Protein AF-C0BA40-F1 (afdb_monomer)

Mean predicted aligned error: 11.63 Å

Foldseek 3Di:
DQPQFDQDPVRDTDHPDVLSVLLSVCCCPVVVDNDDDPVCLVVCQVCVLVSLLSQQVPDDADDPQPLVSLLVVLVVVCVVCVVSVHQDDLVSSCSNRVHPSVVLVCLCVVHPHDPSSNVSSVVSLVSSLVSLVVCCVPDPDDDVVSVVCNCPVVVDDDDPDDPPPPPPDPPQDPVSVCVVVVPPDDDDDD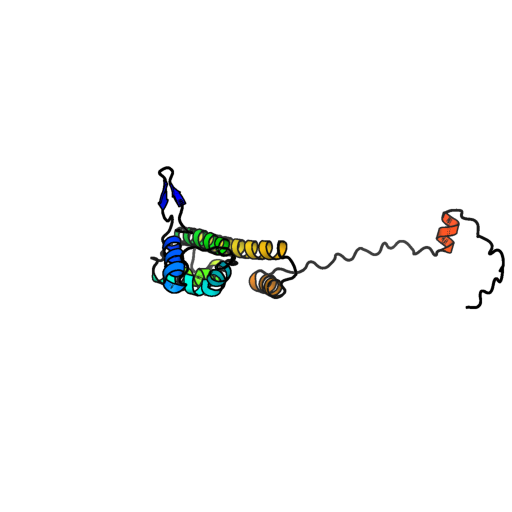DDDDDDDD

Sequence (198 aa):
MKDNTVTTADGIEVYKHNIKYYADEYITNELDIDHVDQDNKQIVKDNFVDMLFYISDHITKPDNADIKALDYIFNVYVRLCSKYGVNPTLEAFSFLVDIDRTTFTNWLNGQYRTAEHLNTVKKWLNICKGFLVNNLGNSKGTDANKIFIAKAAYGMAETKAVEQEQITGARKTVEQIAQDIGADVIEDQDADDTVFDF

Organism: NCBI:txid470146

Structure (mmCIF, N/CA/C/O backbone):
data_AF-C0BA40-F1
#
_entry.id   AF-C0BA40-F1
#
loop_
_atom_site.group_PDB
_atom_site.id
_atom_site.type_symbol
_atom_site.label_atom_id
_atom_site.label_alt_id
_atom_site.label_comp_id
_atom_site.label_asym_id
_atom_site.label_entity_id
_atom_site.label_seq_id
_atom_site.pdbx_PDB_ins_code
_atom_site.Cartn_x
_atom_site.Cartn_y
_atom_site.Cartn_z
_atom_site.occupancy
_atom_site.B_iso_or_equiv
_atom_site.auth_seq_id
_atom_site.auth_comp_id
_atom_site.auth_asym_id
_atom_site.auth_atom_id
_atom_site.pdbx_PDB_model_num
ATOM 1 N N . MET A 1 1 ? -14.686 -5.559 18.038 1.00 56.75 1 MET A N 1
ATOM 2 C CA . MET A 1 1 ? -15.337 -6.029 16.783 1.00 56.75 1 MET A CA 1
ATOM 3 C C . MET A 1 1 ? -14.233 -6.121 15.747 1.00 56.75 1 MET A C 1
ATOM 5 O O . MET A 1 1 ? -13.350 -5.281 15.804 1.00 56.75 1 MET A O 1
ATOM 9 N N . LYS A 1 2 ? -14.198 -7.128 14.866 1.00 77.94 2 LYS A N 1
ATOM 10 C CA . LYS A 1 2 ? -13.073 -7.261 13.924 1.00 77.94 2 LYS A CA 1
ATOM 11 C C . LYS A 1 2 ? -13.273 -6.362 12.712 1.00 77.94 2 LYS A C 1
ATOM 13 O O . LYS A 1 2 ? -14.047 -6.691 11.808 1.00 77.94 2 LYS A O 1
ATOM 18 N N . ASP A 1 3 ? -12.569 -5.241 12.673 1.00 81.75 3 ASP A N 1
ATOM 19 C CA . ASP A 1 3 ? -12.846 -4.181 11.709 1.00 81.75 3 ASP A CA 1
ATOM 20 C C . ASP A 1 3 ? -12.568 -4.596 10.267 1.00 81.75 3 ASP A C 1
ATOM 22 O O . ASP A 1 3 ? -13.148 -4.038 9.329 1.00 81.75 3 ASP A O 1
ATOM 26 N N . ASN A 1 4 ? -11.615 -5.498 10.041 1.00 87.12 4 ASN A N 1
ATOM 27 C CA . ASN A 1 4 ? -11.167 -5.890 8.709 1.00 87.12 4 ASN A CA 1
ATOM 28 C C . ASN A 1 4 ? -11.781 -7.210 8.202 1.00 87.12 4 ASN A C 1
ATOM 30 O O . ASN A 1 4 ? -11.318 -7.753 7.189 1.00 87.12 4 ASN A O 1
ATOM 34 N N . THR A 1 5 ? -12.832 -7.707 8.855 1.00 88.62 5 THR A N 1
ATOM 35 C CA . THR A 1 5 ? -13.576 -8.894 8.412 1.00 88.62 5 THR A CA 1
ATOM 36 C C . THR A 1 5 ? -14.716 -8.557 7.453 1.00 88.62 5 THR A C 1
ATOM 38 O O . THR A 1 5 ? -15.080 -7.401 7.236 1.00 88.62 5 THR A O 1
ATOM 41 N N . VAL A 1 6 ? -15.273 -9.592 6.827 1.00 87.06 6 VAL A N 1
ATOM 42 C CA . VAL A 1 6 ? -16.609 -9.537 6.233 1.00 87.06 6 VAL A CA 1
ATOM 43 C C . VAL A 1 6 ? -17.510 -10.550 6.921 1.00 87.06 6 VAL A C 1
ATOM 45 O O . VAL A 1 6 ? -17.054 -11.633 7.291 1.00 87.06 6 VAL A O 1
ATOM 48 N N . THR A 1 7 ? -18.793 -10.234 7.023 1.00 88.62 7 THR A N 1
ATOM 49 C CA . THR A 1 7 ? -19.808 -11.181 7.481 1.00 88.62 7 THR A CA 1
ATOM 50 C C . THR A 1 7 ? -20.307 -12.004 6.295 1.00 88.62 7 THR A C 1
ATOM 52 O O . THR A 1 7 ? -20.673 -11.463 5.249 1.00 88.62 7 THR A O 1
ATOM 55 N N . THR A 1 8 ? -20.277 -13.325 6.431 1.00 87.56 8 THR A N 1
ATOM 56 C CA . THR A 1 8 ? -20.864 -14.263 5.462 1.00 87.56 8 THR A CA 1
ATOM 57 C C . THR A 1 8 ? -22.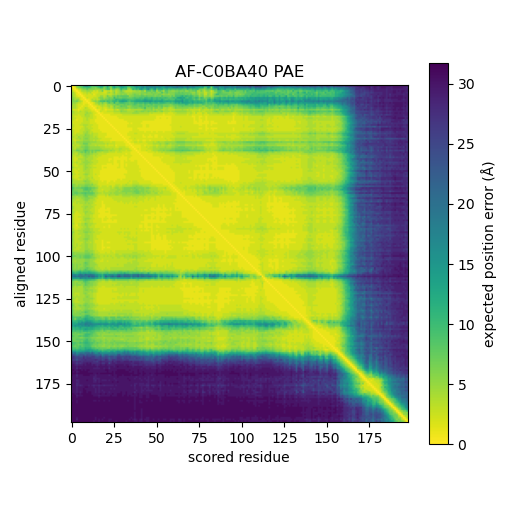394 -14.271 5.557 1.00 87.56 8 THR A C 1
ATOM 59 O O . THR A 1 8 ? -22.964 -13.712 6.493 1.00 87.56 8 THR A O 1
ATOM 62 N N . ALA A 1 9 ? -23.076 -14.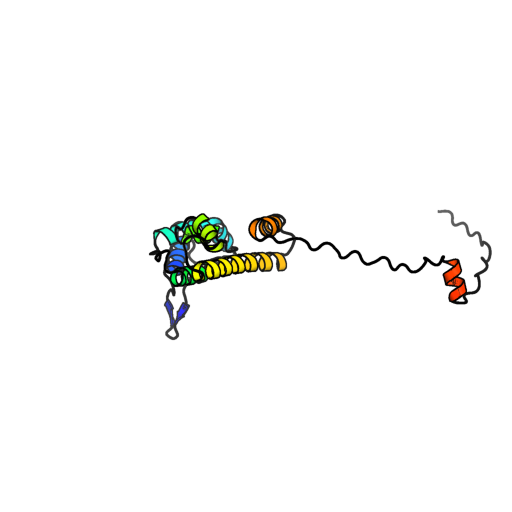913 4.600 1.00 84.88 9 ALA A N 1
ATOM 63 C CA . ALA A 1 9 ? -24.538 -15.049 4.625 1.00 84.88 9 ALA A CA 1
ATOM 64 C C . ALA A 1 9 ? -25.054 -15.736 5.906 1.00 84.88 9 ALA A C 1
ATOM 66 O O . ALA A 1 9 ? -26.152 -15.431 6.363 1.00 84.88 9 ALA A O 1
ATOM 67 N N . ASP A 1 10 ? -24.225 -16.589 6.512 1.00 87.19 10 ASP A N 1
ATOM 68 C C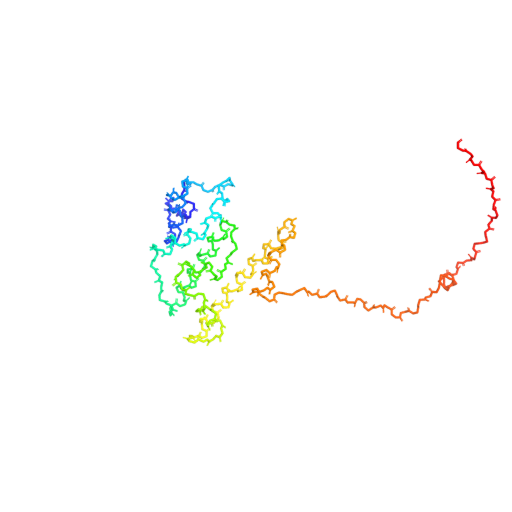A . ASP A 1 10 ? -24.527 -17.334 7.737 1.00 87.19 10 ASP A CA 1
ATOM 69 C C . ASP A 1 10 ? -24.148 -16.570 9.024 1.00 87.19 10 ASP A C 1
ATOM 71 O O . ASP A 1 10 ? -24.170 -17.133 10.115 1.00 87.19 10 ASP A O 1
ATOM 75 N N . GLY A 1 11 ? -23.765 -15.290 8.922 1.00 85.31 11 GLY A N 1
ATOM 76 C CA . GLY A 1 11 ? -23.438 -14.446 10.079 1.00 85.31 11 GLY A CA 1
ATOM 77 C C . GLY A 1 11 ? -22.015 -14.611 10.628 1.00 85.31 11 GLY A C 1
ATOM 78 O O . GLY A 1 11 ? -21.691 -14.030 11.659 1.00 85.31 11 GLY A O 1
ATOM 79 N N . ILE A 1 12 ? -21.147 -15.375 9.956 1.00 86.88 12 ILE A N 1
ATOM 80 C CA . ILE A 1 12 ? -19.771 -15.634 10.412 1.00 86.88 12 ILE A CA 1
ATOM 81 C C . ILE A 1 12 ? -18.829 -14.539 9.901 1.00 86.88 12 ILE A C 1
ATOM 83 O O . ILE A 1 12 ? -18.777 -14.293 8.693 1.00 86.88 12 ILE A O 1
ATOM 87 N N . GLU A 1 13 ? -18.058 -13.925 10.801 1.00 88.00 13 GLU A N 1
ATOM 88 C CA . GLU A 1 13 ? -16.986 -12.981 10.464 1.00 88.00 13 GLU A CA 1
ATOM 89 C C . GLU A 1 13 ? -15.726 -13.712 9.981 1.00 88.00 13 GLU A C 1
ATOM 91 O O . GLU A 1 13 ? -15.137 -14.518 10.705 1.00 88.00 13 GLU A O 1
ATOM 96 N N . VAL A 1 14 ? -15.279 -13.404 8.761 1.00 89.69 14 VAL A N 1
ATOM 97 C CA . VAL A 1 14 ? -14.082 -14.000 8.150 1.00 89.69 14 VAL A CA 1
ATOM 98 C C . VAL A 1 14 ? -13.141 -12.942 7.584 1.00 89.69 14 VAL A C 1
ATOM 100 O O . VAL A 1 14 ? -13.564 -11.951 6.980 1.00 89.69 14 VAL A O 1
ATOM 103 N N . TYR A 1 15 ? -11.837 -13.174 7.726 1.00 90.94 15 TYR A N 1
ATOM 104 C CA . TYR A 1 15 ? -10.819 -12.387 7.038 1.00 90.94 15 TYR A CA 1
ATOM 105 C C . TYR A 1 15 ? -10.627 -12.909 5.617 1.00 90.94 15 TYR A C 1
ATOM 107 O O . TYR A 1 15 ? -10.345 -14.085 5.408 1.00 90.94 15 TYR A O 1
ATOM 115 N N . LYS A 1 16 ? -10.729 -12.023 4.620 1.00 88.81 16 LYS A N 1
ATOM 116 C CA . LYS A 1 16 ? -10.455 -12.386 3.215 1.00 88.81 16 LYS A CA 1
ATOM 117 C C . LYS A 1 16 ? -8.963 -12.506 2.894 1.00 88.81 16 LYS A C 1
ATOM 119 O O . LYS A 1 16 ? -8.621 -12.982 1.819 1.00 88.81 16 LYS A O 1
ATOM 124 N N . HIS A 1 17 ? -8.095 -12.003 3.771 1.00 91.75 17 HIS A N 1
ATOM 125 C CA . HIS A 1 17 ? -6.652 -11.982 3.564 1.00 91.75 17 HIS A CA 1
ATOM 126 C C . HIS A 1 17 ? -5.904 -11.868 4.894 1.00 91.75 17 HIS A C 1
ATOM 128 O O . HIS A 1 17 ? -6.342 -11.117 5.763 1.00 91.75 17 HIS A O 1
ATOM 134 N N . ASN A 1 18 ? -4.735 -12.497 5.027 1.00 94.19 18 ASN A N 1
ATOM 135 C CA . ASN A 1 18 ? -3.945 -12.435 6.266 1.00 94.19 18 ASN A CA 1
ATOM 136 C C . ASN A 1 18 ? -3.477 -11.012 6.607 1.00 94.19 18 ASN A C 1
ATOM 138 O O . ASN A 1 18 ? -3.472 -10.636 7.766 1.00 94.19 18 ASN A O 1
ATOM 142 N N . ILE A 1 19 ? -3.208 -10.169 5.602 1.00 96.31 19 ILE A N 1
ATOM 143 C CA . ILE A 1 19 ? -2.955 -8.720 5.797 1.00 96.31 19 ILE A CA 1
ATOM 144 C C . ILE A 1 19 ? -4.051 -8.054 6.641 1.00 96.31 19 ILE A C 1
ATOM 146 O O . ILE A 1 19 ? -3.772 -7.173 7.441 1.00 96.31 19 ILE A O 1
ATOM 150 N N . LYS A 1 20 ? -5.313 -8.451 6.445 1.00 95.94 20 LYS A N 1
ATOM 151 C CA . LYS A 1 20 ? -6.452 -7.902 7.186 1.00 95.94 20 LYS A CA 1
ATOM 152 C C . LYS A 1 20 ? -6.495 -8.408 8.624 1.00 95.94 20 LYS A C 1
ATOM 154 O O . LYS A 1 20 ? -6.816 -7.627 9.508 1.00 95.94 20 LYS A O 1
ATOM 159 N N . TYR A 1 21 ? -6.143 -9.675 8.823 1.00 96.31 21 TYR A N 1
ATOM 160 C CA . TYR A 1 21 ? -5.987 -10.270 10.144 1.00 96.31 21 TYR A CA 1
ATOM 161 C C . TYR A 1 21 ? -4.873 -9.570 10.935 1.00 96.31 21 TYR A C 1
ATOM 163 O O . TYR A 1 21 ? -5.146 -9.038 12.001 1.00 96.31 21 TYR A O 1
ATOM 171 N N . TYR A 1 22 ? -3.661 -9.479 10.378 1.00 97.94 22 TYR A N 1
ATOM 172 C CA . TYR A 1 22 ? -2.512 -8.880 11.068 1.00 97.94 22 TYR A CA 1
ATOM 173 C C . TYR A 1 22 ? -2.648 -7.369 11.270 1.00 97.94 22 TYR A C 1
ATOM 175 O O . TYR A 1 22 ? -2.086 -6.832 12.213 1.00 97.94 22 TYR A O 1
ATOM 183 N N . ALA A 1 23 ? -3.424 -6.679 10.428 1.00 97.56 23 ALA A N 1
ATOM 184 C CA . ALA A 1 23 ? -3.787 -5.290 10.689 1.00 97.56 23 ALA A CA 1
ATOM 185 C C . ALA A 1 23 ? -4.649 -5.154 11.955 1.00 97.56 23 ALA A C 1
ATOM 187 O O . ALA A 1 23 ? -4.354 -4.304 12.786 1.00 97.56 23 ALA A O 1
ATOM 188 N N . ASP A 1 24 ? -5.694 -5.979 12.112 1.00 96.50 24 ASP A N 1
ATOM 189 C CA . ASP A 1 24 ? -6.512 -5.969 13.336 1.00 96.50 24 ASP A CA 1
ATOM 190 C C . ASP A 1 24 ? -5.685 -6.437 14.546 1.00 96.50 24 ASP A C 1
ATOM 192 O O . ASP A 1 24 ? -5.776 -5.831 15.606 1.00 96.50 24 ASP A O 1
ATOM 196 N N . GLU A 1 25 ? -4.827 -7.449 14.381 1.00 97.12 25 GLU A N 1
ATOM 197 C CA . GLU A 1 25 ? -3.941 -7.938 15.447 1.00 97.12 25 GLU A CA 1
ATOM 198 C C . GLU A 1 25 ? -2.972 -6.856 15.941 1.00 97.12 25 GLU A C 1
ATOM 200 O O . GLU A 1 25 ? -2.868 -6.655 17.146 1.00 97.12 25 GLU A O 1
ATOM 205 N N . TYR A 1 26 ? -2.329 -6.111 15.037 1.00 98.06 26 TYR A N 1
ATOM 206 C CA . TYR A 1 26 ? -1.477 -4.974 15.395 1.00 98.06 26 TYR A CA 1
ATOM 207 C C . TYR A 1 26 ? -2.263 -3.880 16.130 1.00 98.06 26 TYR A C 1
ATOM 209 O O . TYR A 1 26 ? -1.839 -3.390 17.172 1.00 98.06 26 TYR A O 1
ATOM 217 N N . ILE A 1 27 ? -3.434 -3.504 15.607 1.00 97.56 27 ILE A N 1
ATOM 218 C CA . ILE A 1 27 ? -4.270 -2.452 16.203 1.00 97.56 27 ILE A CA 1
ATOM 219 C C . ILE A 1 27 ? -4.702 -2.839 17.623 1.00 97.56 27 ILE A C 1
ATOM 221 O O . ILE A 1 27 ? -4.664 -2.005 18.522 1.00 97.56 27 ILE A O 1
ATOM 225 N N . THR A 1 28 ? -5.069 -4.098 17.844 1.00 96.81 28 THR A N 1
ATOM 226 C CA . THR A 1 28 ? -5.474 -4.570 19.169 1.00 96.81 28 THR A CA 1
ATOM 227 C C . THR A 1 28 ? -4.283 -4.750 20.107 1.00 96.81 28 THR A C 1
ATOM 229 O O . THR A 1 28 ? -4.332 -4.272 21.232 1.00 96.81 28 THR A O 1
ATOM 232 N N . ASN A 1 29 ? -3.208 -5.405 19.669 1.00 96.50 29 ASN A N 1
ATOM 233 C CA . ASN A 1 29 ? -2.139 -5.829 20.576 1.00 96.50 29 ASN A CA 1
ATOM 234 C C . ASN A 1 29 ? -1.050 -4.769 20.781 1.00 96.50 29 ASN A C 1
ATOM 236 O O . ASN A 1 29 ? -0.506 -4.678 21.878 1.00 96.50 29 ASN A O 1
ATOM 240 N N . GLU A 1 30 ? -0.725 -3.987 19.749 1.00 97.06 30 GLU A N 1
ATOM 241 C CA . GLU A 1 30 ? 0.351 -2.986 19.806 1.00 97.06 30 GLU A CA 1
ATOM 242 C C . GLU A 1 30 ? -0.187 -1.582 20.103 1.00 97.06 30 GLU A C 1
ATOM 244 O O . GLU A 1 30 ? 0.479 -0.796 20.776 1.00 97.06 30 GLU A O 1
ATOM 249 N N . LEU A 1 31 ? -1.397 -1.253 19.628 1.00 96.81 31 LEU A N 1
ATOM 250 C CA . LEU A 1 31 ? -2.013 0.060 19.865 1.00 96.81 31 LEU A CA 1
ATOM 251 C C . LEU A 1 31 ? -3.058 0.074 20.990 1.00 96.81 31 LEU A C 1
ATOM 253 O O . LEU A 1 31 ? -3.521 1.161 21.334 1.00 96.81 31 LEU A O 1
ATOM 257 N N . ASP A 1 32 ? -3.422 -1.086 21.550 1.00 96.00 32 ASP A N 1
ATOM 258 C CA . ASP A 1 32 ? -4.462 -1.232 22.585 1.00 96.00 32 ASP A CA 1
ATOM 259 C C . ASP A 1 32 ? -5.828 -0.657 22.145 1.00 96.00 32 ASP A C 1
ATOM 261 O O . ASP A 1 32 ? -6.524 0.041 22.885 1.00 96.00 32 ASP A O 1
ATOM 265 N N . ILE A 1 33 ? -6.201 -0.899 20.879 1.00 95.19 33 ILE A N 1
ATOM 266 C CA . ILE A 1 33 ? -7.460 -0.436 20.281 1.00 95.19 33 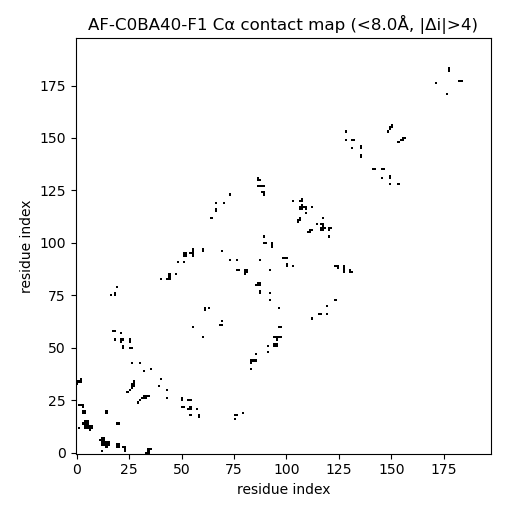ILE A CA 1
ATOM 267 C C . ILE A 1 33 ? -8.342 -1.638 19.908 1.00 95.19 33 ILE A C 1
ATOM 269 O O . ILE A 1 33 ? -8.073 -2.377 18.959 1.00 95.19 33 ILE A O 1
ATOM 273 N N . ASP A 1 34 ? -9.464 -1.790 20.612 1.00 90.25 34 ASP A N 1
ATOM 274 C CA . ASP A 1 34 ? -10.444 -2.865 20.373 1.00 90.25 34 ASP A CA 1
ATOM 275 C C . ASP A 1 34 ? -11.308 -2.664 19.112 1.00 90.25 34 ASP A C 1
ATOM 277 O O . ASP A 1 34 ? -11.850 -3.623 18.543 1.00 90.25 34 ASP A O 1
ATOM 281 N N . HIS A 1 35 ? -11.528 -1.405 18.727 1.00 91.19 35 HIS A N 1
ATOM 282 C CA . HIS A 1 35 ? -12.338 -1.011 17.577 1.00 91.19 35 HIS A CA 1
ATOM 283 C C . HIS A 1 35 ? -11.925 0.372 17.080 1.00 91.19 35 HIS A C 1
ATOM 285 O O . HIS A 1 35 ? -11.821 1.312 17.869 1.00 91.19 35 HIS A O 1
ATOM 291 N N . VAL A 1 36 ? -11.733 0.512 15.770 1.00 93.00 36 VAL A N 1
ATOM 292 C CA . VAL A 1 36 ? -11.355 1.786 15.165 1.00 93.00 36 VAL A CA 1
ATOM 293 C C . VAL A 1 36 ? -12.580 2.658 14.905 1.00 93.00 36 VAL A C 1
ATOM 295 O O . VAL A 1 36 ? -13.381 2.385 14.008 1.00 93.00 36 VAL A O 1
ATOM 298 N N . ASP A 1 37 ? -12.669 3.767 15.631 1.00 92.56 37 ASP A N 1
ATOM 299 C CA . ASP A 1 37 ? -13.702 4.794 15.509 1.00 92.56 37 ASP A CA 1
ATOM 300 C C . ASP A 1 37 ? -13.102 6.141 15.062 1.00 92.56 37 ASP A C 1
ATOM 302 O O . ASP A 1 37 ? -11.981 6.203 14.561 1.00 92.56 37 ASP A O 1
ATOM 306 N N . GLN A 1 38 ? -13.857 7.240 15.146 1.00 90.25 38 GLN A N 1
ATOM 307 C CA . GLN A 1 38 ? -13.342 8.551 14.727 1.00 90.25 38 GLN A CA 1
ATOM 308 C C . GLN A 1 38 ? -12.254 9.097 15.659 1.00 90.25 38 GLN A C 1
ATOM 310 O O . GLN A 1 38 ? -11.396 9.845 15.186 1.00 90.25 38 GLN A O 1
ATOM 315 N N . ASP A 1 39 ? -12.268 8.718 16.935 1.00 91.62 39 ASP A N 1
ATOM 316 C CA . ASP A 1 39 ? -11.408 9.296 17.964 1.00 91.62 39 ASP A CA 1
ATOM 317 C C . ASP A 1 39 ? -10.005 8.683 17.901 1.00 91.62 39 ASP A C 1
ATOM 319 O O . ASP A 1 39 ? -9.005 9.384 18.066 1.00 91.62 39 ASP A O 1
ATOM 323 N N . ASN A 1 40 ? -9.909 7.391 17.570 1.00 93.31 40 ASN A N 1
ATOM 324 C CA . ASN A 1 40 ? -8.635 6.668 17.512 1.00 93.31 40 ASN A CA 1
ATOM 325 C C . ASN A 1 40 ? -8.098 6.424 16.087 1.00 93.31 40 ASN A C 1
ATOM 327 O O . ASN A 1 40 ? -6.931 6.060 15.919 1.00 93.31 40 ASN A O 1
ATOM 331 N N . LYS A 1 41 ? -8.878 6.692 15.029 1.00 94.25 41 LYS A N 1
ATOM 332 C CA . LYS A 1 41 ? -8.432 6.492 13.634 1.00 94.25 41 LYS A CA 1
ATOM 333 C C . LYS A 1 41 ? -7.165 7.262 13.282 1.00 94.25 41 LYS A C 1
ATOM 335 O O . LYS A 1 41 ? -6.382 6.799 12.451 1.00 94.25 41 LYS A O 1
ATOM 340 N N . GLN A 1 42 ? -6.959 8.426 13.895 1.00 96.00 42 GLN A N 1
ATOM 341 C CA . GLN A 1 42 ? -5.742 9.205 13.692 1.00 96.00 42 GLN A CA 1
ATOM 342 C C . GLN A 1 42 ? -4.505 8.476 14.244 1.00 96.00 42 GLN A C 1
ATOM 344 O O . GLN A 1 42 ? -3.485 8.448 13.566 1.00 96.00 42 GLN A O 1
ATOM 349 N N . ILE A 1 43 ? -4.619 7.780 15.380 1.00 97.31 43 ILE A N 1
ATOM 350 C CA . ILE A 1 43 ? -3.533 6.978 15.969 1.00 97.31 43 ILE A CA 1
ATOM 351 C C . ILE A 1 43 ? -3.134 5.844 15.019 1.00 97.31 43 ILE A C 1
ATOM 353 O O . ILE A 1 43 ? -1.953 5.657 14.730 1.00 97.31 43 ILE A O 1
ATOM 357 N N . VAL A 1 44 ? -4.116 5.127 14.464 1.00 97.06 44 VAL A N 1
ATOM 358 C CA . VAL A 1 44 ? -3.862 4.055 13.482 1.00 97.06 44 VAL A CA 1
ATOM 359 C C . VAL A 1 44 ? -3.184 4.605 12.227 1.00 97.06 44 VAL A C 1
ATOM 361 O O . VAL A 1 44 ? -2.297 3.976 11.653 1.00 97.06 44 VAL A O 1
ATOM 364 N N . LYS A 1 45 ? -3.593 5.797 11.788 1.00 96.88 45 LYS A N 1
ATOM 365 C CA . LYS A 1 45 ? -2.996 6.476 10.640 1.00 96.88 45 LYS A CA 1
ATOM 366 C C . LYS A 1 45 ? -1.544 6.885 10.897 1.00 96.88 45 LYS A C 1
ATOM 368 O O . LYS A 1 45 ? -0.717 6.713 10.003 1.00 96.88 45 LYS A O 1
ATOM 373 N N . ASP A 1 46 ? -1.243 7.404 12.080 1.00 97.62 46 ASP A N 1
ATOM 374 C CA . ASP A 1 46 ? 0.102 7.855 12.448 1.00 97.62 46 ASP A CA 1
ATOM 375 C C . ASP A 1 46 ? 1.076 6.678 12.611 1.00 97.62 46 ASP A C 1
ATOM 377 O O . ASP A 1 46 ? 2.249 6.800 12.267 1.00 97.62 46 ASP A O 1
ATOM 381 N N . ASN A 1 47 ? 0.568 5.507 13.007 1.00 98.12 47 ASN A N 1
ATOM 382 C CA . ASN A 1 47 ? 1.336 4.263 13.136 1.00 98.12 47 ASN A CA 1
ATOM 383 C C . ASN A 1 47 ? 1.222 3.339 11.909 1.00 98.12 47 ASN A C 1
ATOM 385 O O . ASN A 1 47 ? 1.637 2.183 11.942 1.00 98.12 47 ASN A O 1
ATOM 389 N N . PHE A 1 48 ? 0.675 3.828 10.790 1.00 98.19 48 PHE A N 1
ATOM 390 C CA . PHE A 1 48 ? 0.359 2.970 9.646 1.00 98.19 48 PHE A CA 1
ATOM 391 C C . PHE A 1 48 ? 1.594 2.285 9.051 1.00 98.19 48 PHE A C 1
ATOM 393 O O . PHE A 1 48 ? 1.498 1.150 8.604 1.00 98.19 48 PHE A O 1
ATOM 400 N N . VAL A 1 49 ? 2.747 2.959 9.026 1.00 98.00 49 VAL A N 1
ATOM 401 C CA . VAL A 1 49 ? 3.994 2.377 8.497 1.00 98.00 49 VAL A CA 1
ATOM 402 C C . VAL A 1 49 ? 4.498 1.243 9.387 1.00 98.00 49 VAL A C 1
ATOM 404 O O . VAL A 1 49 ? 4.885 0.205 8.860 1.00 98.00 49 VAL A O 1
ATOM 407 N N . ASP A 1 50 ? 4.439 1.411 10.705 1.00 98.56 50 ASP A N 1
ATOM 408 C CA . ASP A 1 50 ? 4.821 0.367 11.658 1.00 98.56 50 ASP A CA 1
ATOM 409 C C . ASP A 1 50 ? 3.894 -0.852 11.536 1.00 98.56 50 ASP A C 1
ATOM 411 O O . ASP A 1 50 ? 4.358 -1.981 11.384 1.00 98.56 50 ASP A O 1
ATOM 415 N N . MET A 1 51 ? 2.585 -0.616 11.388 1.00 98.44 51 MET A N 1
ATOM 416 C CA . MET A 1 51 ? 1.623 -1.670 11.058 1.00 98.44 51 MET A CA 1
ATOM 417 C C . MET A 1 51 ? 1.982 -2.414 9.758 1.00 98.44 51 MET A C 1
ATOM 419 O O . MET A 1 51 ? 1.790 -3.625 9.671 1.00 98.44 51 MET A O 1
ATOM 423 N N . LEU A 1 52 ? 2.491 -1.735 8.720 1.00 98.44 52 LEU A N 1
ATOM 424 C CA . LEU A 1 52 ? 2.915 -2.418 7.488 1.00 98.44 52 LEU A CA 1
ATOM 425 C C . LEU A 1 52 ? 4.127 -3.323 7.717 1.00 98.44 52 LEU A C 1
ATOM 427 O O . LEU A 1 52 ? 4.160 -4.401 7.124 1.00 98.44 52 LEU A O 1
ATOM 431 N N . PHE A 1 53 ? 5.085 -2.914 8.553 1.00 98.50 53 PHE A N 1
ATOM 432 C CA . PHE A 1 53 ? 6.215 -3.764 8.933 1.00 98.50 53 PHE A CA 1
ATOM 433 C C . PHE A 1 53 ? 5.747 -4.969 9.742 1.00 98.50 53 PHE A C 1
ATOM 435 O O . PHE A 1 53 ? 6.057 -6.094 9.361 1.00 98.50 53 PHE A O 1
ATOM 442 N N . TYR A 1 54 ? 4.883 -4.755 10.738 1.00 98.50 54 TYR A N 1
ATOM 443 C CA . TYR A 1 54 ? 4.264 -5.844 11.491 1.00 98.50 54 TYR A CA 1
ATOM 444 C C . TYR A 1 54 ? 3.581 -6.851 10.562 1.00 98.50 54 TYR A C 1
ATOM 446 O O . TYR A 1 54 ? 3.825 -8.051 10.637 1.00 98.50 54 TYR A O 1
ATOM 454 N N . ILE A 1 55 ? 2.757 -6.382 9.621 1.00 98.31 55 ILE A N 1
ATOM 455 C CA . ILE A 1 55 ? 2.105 -7.266 8.652 1.00 98.31 55 ILE A CA 1
ATOM 456 C C . ILE A 1 55 ? 3.143 -7.979 7.777 1.00 98.31 55 ILE A C 1
ATOM 458 O O . ILE A 1 55 ? 3.006 -9.180 7.547 1.00 98.31 55 ILE A O 1
ATOM 462 N N . SER A 1 56 ? 4.153 -7.260 7.278 1.00 97.75 56 SER A N 1
ATOM 463 C CA . SER A 1 56 ? 5.217 -7.826 6.443 1.00 97.75 56 SER A CA 1
ATOM 464 C C . SER A 1 56 ? 5.894 -8.996 7.150 1.00 97.75 56 SER A C 1
ATOM 466 O O . SER A 1 56 ? 6.009 -10.072 6.565 1.00 97.75 56 SER A O 1
ATOM 468 N N . ASP A 1 57 ? 6.253 -8.845 8.422 1.00 97.88 57 ASP A N 1
ATOM 469 C CA . ASP A 1 57 ? 6.943 -9.874 9.208 1.00 97.88 57 ASP A CA 1
ATOM 470 C C . ASP A 1 57 ? 6.133 -11.170 9.359 1.00 97.88 57 ASP A C 1
ATOM 472 O O . ASP A 1 57 ? 6.711 -12.252 9.475 1.00 97.88 57 ASP A O 1
ATOM 476 N N . HIS A 1 58 ? 4.803 -11.087 9.276 1.00 97.12 58 HIS A N 1
ATOM 477 C CA . HIS A 1 58 ? 3.913 -12.218 9.530 1.00 97.12 58 HIS A CA 1
ATOM 478 C C . HIS A 1 58 ? 3.286 -12.845 8.274 1.00 97.12 58 HIS A C 1
ATOM 480 O O . HIS A 1 58 ? 2.808 -13.982 8.323 1.00 97.12 58 HIS A O 1
ATOM 486 N N . ILE A 1 59 ? 3.266 -12.156 7.128 1.00 95.12 59 ILE A N 1
ATOM 487 C CA . ILE A 1 59 ? 2.720 -12.727 5.886 1.00 95.12 59 ILE A CA 1
ATOM 488 C C . ILE A 1 59 ? 3.777 -13.498 5.091 1.00 95.12 59 ILE A C 1
ATOM 490 O O . ILE A 1 59 ? 4.940 -13.115 4.996 1.00 95.12 59 ILE A O 1
ATOM 494 N N . THR A 1 60 ? 3.348 -14.561 4.408 1.00 93.00 60 THR A N 1
ATOM 495 C CA . THR A 1 60 ? 4.159 -15.17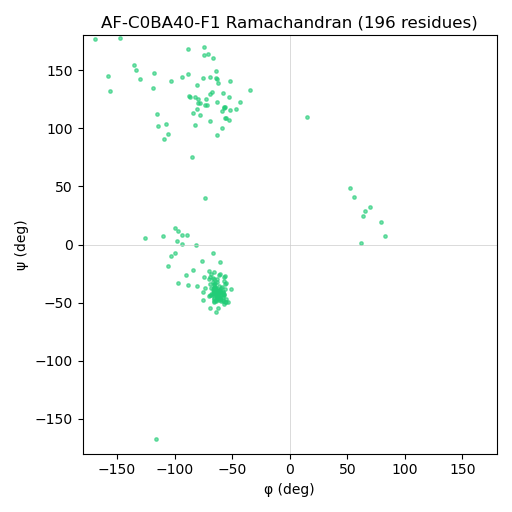2 3.349 1.00 93.00 60 THR A CA 1
ATOM 496 C C . THR A 1 60 ? 4.148 -14.267 2.120 1.00 93.00 60 THR A C 1
ATOM 498 O O . THR A 1 60 ? 3.086 -14.004 1.550 1.00 93.00 60 THR A O 1
ATOM 501 N N . LYS A 1 61 ? 5.327 -13.800 1.701 1.00 91.12 61 LYS A N 1
ATOM 502 C CA . LYS A 1 61 ? 5.478 -12.985 0.493 1.00 91.12 61 LYS A CA 1
ATOM 503 C C . LYS A 1 61 ? 5.494 -13.876 -0.758 1.00 91.12 61 LYS A C 1
ATOM 505 O O . LYS A 1 61 ? 6.127 -14.934 -0.730 1.00 91.12 61 LYS A O 1
ATOM 510 N N . PRO A 1 62 ? 4.797 -13.493 -1.843 1.00 92.06 62 PRO A N 1
ATOM 511 C CA . PRO A 1 62 ? 4.868 -14.218 -3.106 1.00 92.06 62 PRO A CA 1
ATOM 512 C C . PRO A 1 62 ? 6.231 -14.013 -3.778 1.00 92.06 62 PRO A C 1
ATOM 514 O O . PRO A 1 62 ? 6.959 -13.076 -3.457 1.00 92.06 62 PRO A O 1
ATOM 517 N N . ASP A 1 63 ? 6.556 -14.867 -4.748 1.00 92.25 63 ASP A N 1
ATOM 518 C CA . ASP A 1 63 ? 7.741 -14.680 -5.587 1.00 92.25 63 ASP A CA 1
ATOM 519 C C . ASP A 1 63 ? 7.626 -13.377 -6.399 1.00 92.25 63 ASP A C 1
ATOM 521 O O . ASP A 1 63 ? 6.581 -13.074 -6.979 1.00 92.25 63 ASP A O 1
ATOM 525 N N . ASN A 1 64 ? 8.729 -12.637 -6.509 1.00 91.62 64 ASN A N 1
ATOM 526 C CA . ASN A 1 64 ? 8.829 -11.407 -7.295 1.00 91.62 64 ASN A CA 1
ATOM 527 C C . ASN A 1 64 ? 8.556 -11.596 -8.799 1.00 91.62 64 ASN A C 1
ATOM 529 O O . ASN A 1 64 ? 8.433 -10.606 -9.518 1.00 91.62 64 ASN A O 1
ATOM 533 N N . ALA A 1 65 ? 8.552 -12.828 -9.311 1.00 91.06 65 ALA A N 1
ATOM 534 C CA . ALA A 1 65 ? 8.137 -13.166 -10.669 1.00 91.06 65 ALA A CA 1
ATOM 535 C C . ALA A 1 65 ? 6.613 -13.342 -10.808 1.00 91.06 65 ALA A C 1
ATOM 537 O O . ALA A 1 65 ? 6.087 -13.189 -11.915 1.00 91.06 65 ALA A O 1
ATOM 538 N N . ASP A 1 66 ? 5.897 -13.626 -9.715 1.00 95.25 66 ASP A N 1
ATOM 539 C CA . ASP A 1 66 ? 4.437 -13.718 -9.699 1.00 95.25 66 ASP A CA 1
ATOM 540 C C . ASP A 1 66 ? 3.810 -12.333 -9.505 1.00 95.25 66 ASP A C 1
ATOM 542 O O . ASP A 1 66 ? 3.290 -11.948 -8.452 1.00 95.25 66 ASP A O 1
ATOM 546 N N . ILE A 1 67 ? 3.850 -11.558 -10.586 1.00 95.69 67 ILE A N 1
ATOM 547 C CA . ILE A 1 67 ? 3.297 -10.208 -10.613 1.00 95.69 67 ILE A CA 1
ATOM 548 C C . ILE A 1 67 ? 1.788 -10.175 -10.328 1.00 95.69 67 ILE A C 1
ATOM 550 O O . ILE A 1 67 ? 1.287 -9.167 -9.832 1.00 95.69 67 ILE A O 1
ATOM 554 N N . LYS A 1 68 ? 1.049 -11.261 -10.594 1.00 96.50 68 LYS A N 1
ATOM 555 C CA . LYS A 1 68 ? -0.399 -11.329 -10.341 1.00 96.50 68 LYS A CA 1
ATOM 556 C C . LYS A 1 68 ? -0.692 -11.484 -8.855 1.00 96.50 68 LYS A C 1
ATOM 558 O O . LYS A 1 68 ? -1.597 -10.819 -8.349 1.00 96.50 68 LYS A O 1
ATOM 563 N N . ALA A 1 69 ? 0.084 -12.306 -8.151 1.00 96.44 69 ALA A N 1
ATOM 564 C CA . ALA A 1 69 ? 0.006 -12.400 -6.698 1.00 96.44 69 ALA A CA 1
ATOM 565 C C . ALA A 1 69 ? 0.374 -11.063 -6.035 1.00 96.44 69 ALA A C 1
ATOM 567 O O . ALA A 1 69 ? -0.365 -10.581 -5.173 1.00 96.44 69 ALA A O 1
ATOM 568 N N . LEU A 1 70 ? 1.449 -10.408 -6.491 1.00 97.06 70 LEU A N 1
ATOM 569 C CA . LEU A 1 70 ? 1.817 -9.073 -6.008 1.00 97.06 70 LEU A CA 1
ATOM 570 C C . LEU A 1 70 ? 0.731 -8.029 -6.292 1.00 97.06 70 LEU A C 1
ATOM 572 O O . LEU A 1 70 ? 0.427 -7.206 -5.432 1.00 97.06 70 LEU A O 1
ATOM 576 N N . ASP A 1 71 ? 0.100 -8.076 -7.465 1.00 97.88 71 ASP A N 1
ATOM 577 C CA . ASP A 1 71 ? -0.990 -7.166 -7.822 1.00 97.88 71 ASP A CA 1
ATOM 578 C C . ASP A 1 71 ? -2.222 -7.360 -6.936 1.00 97.88 71 ASP A C 1
ATOM 580 O O . ASP A 1 71 ? -2.872 -6.397 -6.522 1.00 97.88 71 ASP A O 1
ATOM 584 N N . TYR A 1 72 ? -2.534 -8.606 -6.593 1.00 97.38 72 TYR A N 1
ATOM 585 C CA . TYR A 1 72 ? -3.589 -8.904 -5.640 1.00 97.38 72 TYR A CA 1
ATOM 586 C C . TYR A 1 72 ? -3.273 -8.329 -4.250 1.00 97.38 72 TYR A C 1
ATOM 588 O O . TYR A 1 72 ? -4.127 -7.653 -3.668 1.00 97.38 72 TYR A O 1
ATOM 596 N N . ILE A 1 73 ? -2.039 -8.492 -3.759 1.00 97.81 73 ILE A N 1
ATOM 597 C CA . ILE A 1 73 ? -1.590 -7.890 -2.493 1.00 97.81 73 ILE A CA 1
ATOM 598 C C . ILE A 1 73 ? -1.645 -6.358 -2.558 1.00 97.81 73 ILE A C 1
ATOM 600 O O . ILE A 1 73 ? -2.149 -5.733 -1.623 1.00 97.81 73 ILE A O 1
ATOM 604 N N . PHE A 1 74 ? -1.244 -5.744 -3.675 1.00 98.44 74 PHE A N 1
ATOM 605 C CA . PHE A 1 74 ? -1.370 -4.300 -3.892 1.00 98.44 74 PHE A CA 1
ATOM 606 C C . PHE A 1 74 ? -2.823 -3.826 -3.763 1.00 98.44 74 PHE A C 1
ATOM 608 O O . PHE A 1 74 ? -3.102 -2.828 -3.098 1.00 98.44 74 PHE A O 1
ATOM 615 N N . ASN A 1 75 ? -3.783 -4.565 -4.323 1.00 98.06 75 ASN A N 1
ATOM 616 C CA . ASN A 1 75 ? -5.201 -4.231 -4.186 1.00 98.06 75 ASN A CA 1
ATOM 617 C C . ASN A 1 75 ? -5.688 -4.317 -2.727 1.00 98.06 75 ASN A C 1
ATOM 619 O O . ASN A 1 75 ? -6.496 -3.489 -2.296 1.00 98.06 75 ASN A O 1
ATOM 623 N N . VAL A 1 76 ? -5.206 -5.292 -1.948 1.00 97.69 76 VAL A N 1
ATOM 624 C CA . VAL A 1 76 ? -5.516 -5.404 -0.510 1.00 97.69 76 VAL A CA 1
ATOM 625 C C . VAL A 1 76 ? -4.902 -4.240 0.273 1.00 97.69 76 VAL A C 1
ATOM 627 O O . VAL A 1 76 ? -5.592 -3.636 1.100 1.00 97.69 76 VAL A O 1
ATOM 630 N N . TYR A 1 77 ? -3.653 -3.886 -0.032 1.00 98.38 77 TYR A N 1
ATOM 631 C CA . TYR A 1 77 ? -2.935 -2.738 0.520 1.00 98.38 77 TYR A CA 1
ATOM 632 C C . TYR A 1 77 ? -3.675 -1.421 0.267 1.00 98.38 77 TYR A C 1
ATOM 634 O O . TYR A 1 77 ? -3.994 -0.705 1.212 1.00 98.38 77 TYR A O 1
ATOM 642 N N . VAL A 1 78 ? -4.065 -1.137 -0.979 1.00 98.38 78 VAL A N 1
ATOM 643 C CA . VAL A 1 78 ? -4.809 0.084 -1.331 1.00 98.38 78 VAL A CA 1
ATOM 644 C C . VAL A 1 78 ? -6.124 0.182 -0.554 1.00 98.38 78 VAL A C 1
ATOM 646 O O . VAL A 1 78 ? -6.478 1.252 -0.055 1.00 98.38 78 VAL A O 1
ATOM 649 N N . ARG A 1 79 ? -6.842 -0.937 -0.384 1.00 97.00 79 ARG A N 1
ATOM 650 C CA . ARG A 1 79 ? -8.066 -0.975 0.436 1.00 97.00 79 ARG A CA 1
ATOM 651 C C . ARG A 1 79 ? -7.780 -0.721 1.915 1.00 97.00 79 ARG A C 1
ATOM 653 O O . ARG A 1 79 ? -8.613 -0.127 2.592 1.00 97.00 79 ARG A O 1
ATOM 660 N N . LEU A 1 80 ? -6.642 -1.186 2.431 1.00 96.81 80 LEU A N 1
ATOM 661 C CA . LEU A 1 80 ? -6.198 -0.899 3.797 1.00 96.81 80 LEU A CA 1
ATOM 662 C C . LEU A 1 80 ? -5.891 0.596 3.969 1.00 96.81 80 LEU A C 1
ATOM 664 O O . LEU A 1 80 ? -6.454 1.220 4.863 1.00 96.81 80 LEU A O 1
ATOM 668 N N . CYS A 1 81 ? -5.112 1.190 3.060 1.00 97.81 81 CYS A N 1
ATOM 669 C CA . CYS A 1 81 ? -4.827 2.627 3.046 1.00 97.81 81 CYS A CA 1
ATOM 670 C C . CYS A 1 81 ? -6.111 3.463 3.020 1.00 97.81 81 CYS A C 1
ATOM 672 O O . CYS A 1 81 ? -6.299 4.346 3.855 1.00 97.81 81 CYS A O 1
ATOM 674 N N . SER A 1 82 ? -7.035 3.133 2.112 1.00 95.62 82 SER A N 1
ATOM 675 C CA . SER A 1 82 ? -8.322 3.825 2.000 1.00 95.62 82 SER A CA 1
ATOM 676 C C . SER A 1 82 ? -9.131 3.758 3.293 1.00 95.62 82 SER A C 1
ATOM 678 O O . SER A 1 82 ? -9.735 4.756 3.682 1.00 95.62 82 SER A O 1
ATOM 680 N N . LYS A 1 83 ? -9.154 2.601 3.964 1.00 94.62 83 LYS A N 1
ATOM 681 C CA . LYS A 1 83 ? -9.908 2.416 5.206 1.00 94.62 83 LYS A CA 1
ATOM 682 C C . LYS A 1 83 ? -9.407 3.345 6.313 1.00 94.62 83 LYS A C 1
ATOM 684 O O . LYS A 1 83 ? -10.219 4.000 6.969 1.00 94.62 83 LYS A O 1
ATOM 689 N N . TYR A 1 84 ? -8.089 3.455 6.463 1.00 95.62 84 TYR A N 1
ATOM 690 C CA . TYR A 1 84 ? -7.451 4.253 7.514 1.00 95.62 84 TYR A CA 1
ATOM 691 C C . TYR A 1 84 ? -7.094 5.686 7.086 1.00 95.62 84 TYR A C 1
ATOM 693 O O . TYR A 1 84 ? -6.492 6.433 7.846 1.00 95.62 84 TYR A O 1
ATOM 701 N N . GLY A 1 85 ? -7.524 6.126 5.897 1.00 93.69 85 GLY A N 1
ATOM 702 C CA . GLY A 1 85 ? -7.339 7.512 5.452 1.00 93.69 85 GLY A CA 1
ATOM 703 C C . GLY A 1 85 ? -5.883 7.875 5.135 1.00 93.69 85 GLY A C 1
ATOM 704 O O . GLY A 1 85 ? -5.471 9.025 5.332 1.00 93.69 85 GLY A O 1
ATOM 705 N N . VAL A 1 86 ? -5.117 6.895 4.652 1.00 95.69 86 VAL A N 1
ATOM 706 C CA . VAL A 1 86 ? -3.727 7.020 4.197 1.00 95.69 86 VAL A CA 1
ATOM 707 C C . VAL A 1 86 ? -3.695 7.024 2.669 1.00 95.69 86 VAL A C 1
ATOM 709 O O . VAL A 1 86 ? -4.429 6.277 2.023 1.00 95.69 86 VAL A O 1
ATOM 712 N N . ASN A 1 87 ? -2.836 7.855 2.075 1.00 95.38 87 ASN A N 1
ATOM 713 C CA . ASN A 1 87 ? -2.593 7.809 0.634 1.00 95.38 87 ASN A CA 1
ATOM 714 C C . ASN A 1 87 ? -1.623 6.657 0.325 1.00 95.38 87 ASN A C 1
ATOM 716 O O . ASN A 1 87 ? -0.511 6.673 0.857 1.00 95.38 87 ASN A O 1
ATOM 720 N N . PRO A 1 88 ? -1.996 5.682 -0.521 1.00 97.75 88 PRO A N 1
ATOM 721 C CA . PRO A 1 88 ? -1.081 4.624 -0.913 1.00 97.75 88 PRO A CA 1
ATOM 722 C C . PRO A 1 88 ? 0.107 5.195 -1.696 1.00 97.75 88 PRO A C 1
ATOM 724 O O . PRO A 1 88 ? -0.040 6.112 -2.510 1.00 97.75 88 PRO A O 1
ATOM 727 N N . THR A 1 89 ? 1.288 4.625 -1.472 1.00 97.25 89 THR A N 1
ATOM 728 C CA . THR A 1 89 ? 2.518 4.935 -2.206 1.00 97.25 89 THR A CA 1
ATOM 729 C C . THR A 1 89 ? 3.229 3.639 -2.576 1.00 97.25 89 THR A C 1
ATOM 731 O O . THR A 1 89 ? 3.074 2.618 -1.908 1.00 97.25 89 THR A O 1
ATOM 734 N N . LEU A 1 90 ? 4.035 3.669 -3.642 1.00 97.25 90 LEU A N 1
ATOM 735 C CA . LEU A 1 90 ? 4.896 2.523 -3.956 1.00 97.25 90 LEU A CA 1
ATOM 736 C C . LEU A 1 90 ? 5.976 2.299 -2.890 1.00 97.25 90 LEU A C 1
ATOM 738 O O . LEU A 1 90 ? 6.449 1.180 -2.772 1.00 97.25 90 LEU A O 1
ATOM 742 N N . GLU A 1 91 ? 6.334 3.339 -2.131 1.00 96.75 91 GLU A N 1
ATOM 743 C CA . GLU A 1 91 ? 7.268 3.257 -1.001 1.00 96.75 91 GLU A CA 1
ATOM 744 C C . GLU A 1 91 ? 6.701 2.382 0.116 1.00 96.75 91 GLU A C 1
ATOM 746 O O . GLU A 1 91 ? 7.241 1.338 0.447 1.00 96.75 91 GLU A O 1
ATOM 751 N N . ALA A 1 92 ? 5.530 2.747 0.636 1.00 97.94 92 ALA A N 1
ATOM 752 C CA . ALA A 1 92 ? 4.901 1.999 1.712 1.00 97.94 92 ALA A CA 1
ATOM 753 C C . ALA A 1 92 ? 4.466 0.601 1.248 1.00 97.94 92 ALA A C 1
ATOM 755 O O . ALA A 1 92 ? 4.533 -0.358 2.012 1.00 97.94 92 ALA A O 1
ATOM 756 N N . PHE A 1 93 ? 4.075 0.453 -0.022 1.00 98.31 93 PHE A N 1
ATOM 757 C CA . PHE A 1 93 ? 3.848 -0.872 -0.584 1.00 98.31 93 PHE A CA 1
ATOM 758 C C . PHE A 1 93 ? 5.114 -1.737 -0.564 1.00 98.31 93 PHE A C 1
ATOM 760 O O . PHE A 1 93 ? 5.020 -2.923 -0.266 1.00 98.31 93 PHE A O 1
ATOM 767 N N . SER A 1 94 ? 6.287 -1.158 -0.843 1.00 97.88 94 SER A N 1
ATOM 768 C CA . SER A 1 94 ? 7.556 -1.888 -0.854 1.00 97.88 94 SER A CA 1
ATOM 769 C C . SER A 1 94 ? 7.932 -2.403 0.539 1.00 97.88 94 SER A C 1
ATOM 771 O O . SER A 1 94 ? 8.447 -3.512 0.641 1.00 97.88 94 SER A O 1
ATOM 773 N N . PHE A 1 95 ? 7.588 -1.668 1.604 1.00 98.00 95 PHE A N 1
ATOM 774 C CA . PHE A 1 95 ? 7.734 -2.130 2.993 1.00 98.00 95 PHE A CA 1
ATOM 775 C C . PHE A 1 95 ? 6.858 -3.353 3.288 1.00 98.00 95 PHE A C 1
ATOM 777 O O . PHE A 1 95 ? 7.323 -4.334 3.862 1.00 98.00 95 PHE A O 1
ATOM 784 N N . LEU A 1 96 ? 5.598 -3.324 2.840 1.00 98.00 96 LEU A N 1
ATOM 785 C CA . LEU A 1 96 ? 4.639 -4.407 3.073 1.00 98.00 96 LEU A CA 1
ATOM 786 C C . LEU A 1 96 ? 5.050 -5.731 2.415 1.00 98.00 96 LEU A C 1
ATOM 788 O O . LEU A 1 96 ? 4.811 -6.794 2.981 1.00 98.00 96 LEU A O 1
ATOM 792 N N . VAL A 1 97 ? 5.592 -5.680 1.194 1.00 97.25 97 VAL A N 1
ATOM 793 C CA . VAL A 1 97 ? 5.992 -6.890 0.451 1.00 97.25 97 VAL A CA 1
ATOM 794 C C . VAL A 1 97 ? 7.479 -7.210 0.570 1.00 97.25 97 VAL A C 1
ATOM 796 O O . VAL A 1 97 ? 7.921 -8.172 -0.046 1.00 97.25 97 VAL A O 1
ATOM 799 N N . ASP A 1 98 ? 8.229 -6.427 1.349 1.00 96.75 98 ASP A N 1
ATOM 800 C CA . ASP A 1 98 ? 9.672 -6.584 1.556 1.00 96.75 98 ASP A CA 1
ATOM 801 C C . ASP A 1 98 ? 10.463 -6.663 0.234 1.00 96.75 98 ASP A C 1
ATOM 803 O O . ASP A 1 98 ? 11.263 -7.562 -0.025 1.00 96.75 98 ASP A O 1
ATOM 807 N N . ILE A 1 99 ? 10.180 -5.716 -0.664 1.00 95.56 99 ILE A N 1
ATOM 808 C CA . ILE A 1 99 ? 10.884 -5.561 -1.942 1.00 95.56 99 ILE A CA 1
ATOM 809 C C . ILE A 1 99 ? 11.545 -4.189 -1.951 1.00 95.56 99 ILE A C 1
ATOM 811 O O . ILE A 1 99 ? 10.905 -3.186 -1.644 1.00 95.56 99 ILE A O 1
ATOM 815 N N . ASP A 1 100 ? 12.811 -4.117 -2.367 1.00 94.88 100 ASP A N 1
ATOM 816 C CA . ASP A 1 100 ? 13.491 -2.832 -2.530 1.00 94.88 100 ASP A CA 1
ATOM 817 C C . ASP A 1 100 ? 12.733 -1.939 -3.523 1.00 94.88 100 ASP A C 1
ATOM 819 O O . ASP A 1 100 ? 12.420 -2.351 -4.647 1.00 94.88 100 ASP A O 1
ATOM 823 N N . ARG A 1 101 ? 12.472 -0.687 -3.136 1.00 95.19 101 ARG A N 1
ATOM 824 C CA . ARG A 1 101 ? 11.710 0.271 -3.943 1.00 95.19 101 ARG A CA 1
ATOM 825 C C . ARG A 1 101 ? 12.287 0.467 -5.350 1.00 95.19 101 ARG A C 1
ATOM 827 O O . ARG A 1 101 ? 11.523 0.696 -6.298 1.00 95.19 101 ARG A O 1
ATOM 834 N N . THR A 1 102 ? 13.606 0.374 -5.513 1.00 95.50 102 THR A N 1
ATOM 835 C CA . THR A 1 102 ? 14.308 0.485 -6.802 1.00 95.50 102 THR A CA 1
ATOM 836 C C . THR A 1 102 ? 13.899 -0.633 -7.750 1.00 95.50 102 THR A C 1
ATOM 838 O O . THR A 1 102 ? 13.825 -0.411 -8.955 1.00 95.50 102 THR A O 1
ATOM 841 N N . THR A 1 103 ? 13.530 -1.806 -7.235 1.00 94.94 103 THR A N 1
ATOM 842 C CA . THR A 1 103 ? 13.012 -2.919 -8.043 1.00 94.94 103 THR A CA 1
ATOM 843 C C . THR A 1 103 ? 11.769 -2.500 -8.826 1.00 94.94 103 THR A C 1
ATOM 845 O O . THR A 1 103 ? 11.696 -2.725 -10.035 1.00 94.94 103 THR A O 1
ATOM 848 N N . PHE A 1 104 ? 10.824 -1.802 -8.189 1.00 95.81 104 PHE A N 1
ATOM 849 C CA . PHE A 1 104 ? 9.645 -1.278 -8.885 1.00 95.81 104 PHE A CA 1
ATOM 850 C C . PHE A 1 104 ? 10.020 -0.215 -9.922 1.00 95.81 104 PHE A C 1
ATOM 852 O O . PHE A 1 104 ? 9.440 -0.186 -11.004 1.00 95.81 104 PHE A O 1
ATOM 859 N N . THR A 1 105 ? 11.014 0.632 -9.635 1.00 94.12 105 THR A N 1
ATOM 860 C CA . THR A 1 105 ? 11.532 1.610 -10.608 1.00 94.12 105 THR A CA 1
ATOM 861 C C . THR A 1 105 ? 12.152 0.916 -11.823 1.00 94.12 105 THR A C 1
ATOM 863 O O . THR A 1 105 ? 11.869 1.294 -12.959 1.00 94.12 105 THR A O 1
ATOM 866 N N . ASN A 1 106 ? 12.927 -0.145 -11.610 1.00 95.31 106 ASN A N 1
ATOM 867 C CA . ASN A 1 106 ? 13.519 -0.941 -12.681 1.00 95.31 106 ASN A CA 1
ATOM 868 C C . ASN A 1 106 ? 12.430 -1.578 -13.553 1.00 95.31 106 ASN A C 1
ATOM 870 O O . ASN A 1 106 ? 12.482 -1.465 -14.778 1.00 95.31 106 ASN A O 1
ATOM 874 N N . TRP A 1 107 ? 11.398 -2.171 -12.945 1.00 95.44 107 TRP A N 1
ATOM 875 C CA . TRP A 1 107 ? 10.264 -2.741 -13.681 1.00 95.44 107 TRP A CA 1
ATOM 876 C C . TRP A 1 107 ? 9.483 -1.680 -14.456 1.00 95.44 107 TRP A C 1
ATOM 878 O O . TRP A 1 107 ? 9.138 -1.900 -15.615 1.00 95.44 107 TRP A O 1
ATOM 888 N N . LEU A 1 108 ? 9.254 -0.507 -13.861 1.00 93.56 108 LEU A N 1
ATOM 889 C CA . LEU A 1 108 ? 8.598 0.627 -14.515 1.00 93.56 108 LEU A CA 1
ATOM 890 C C . LEU A 1 108 ? 9.363 1.092 -15.767 1.00 93.56 108 LEU A C 1
ATOM 892 O O . LEU A 1 108 ? 8.741 1.427 -16.777 1.00 93.56 108 LEU A O 1
ATOM 896 N N . ASN A 1 109 ? 10.696 1.050 -15.704 1.00 92.69 109 ASN A N 1
ATOM 897 C CA . ASN A 1 109 ? 11.612 1.365 -16.802 1.00 92.69 109 ASN A CA 1
ATOM 898 C C . ASN A 1 109 ? 11.801 0.203 -17.797 1.00 92.69 109 ASN A C 1
ATOM 900 O O . ASN A 1 109 ? 12.538 0.346 -18.770 1.00 92.69 109 ASN A O 1
ATOM 904 N N . GLY A 1 110 ? 11.150 -0.943 -17.573 1.00 89.81 110 GLY A N 1
ATOM 905 C CA . GLY A 1 110 ? 11.203 -2.107 -18.463 1.00 89.81 110 GLY A CA 1
ATOM 906 C C . GLY A 1 110 ? 12.461 -2.957 -18.309 1.00 89.81 110 GLY A C 1
ATOM 907 O O . GLY A 1 110 ? 12.805 -3.714 -19.212 1.00 89.81 110 GLY A O 1
ATOM 908 N N . GLN A 1 111 ? 13.162 -2.837 -17.184 1.00 90.69 111 GLN A N 1
ATOM 909 C CA . GLN A 1 111 ? 14.399 -3.560 -16.912 1.00 90.69 111 GLN A CA 1
ATOM 910 C C . GLN A 1 111 ? 14.131 -4.870 -16.149 1.00 90.69 111 GLN A C 1
ATOM 912 O O . GLN A 1 111 ? 13.277 -4.928 -15.264 1.00 90.69 111 GLN A O 1
ATOM 917 N N . TYR A 1 112 ? 14.907 -5.917 -16.461 1.00 78.88 112 TYR A N 1
ATOM 918 C CA . TYR A 1 112 ? 14.990 -7.206 -15.739 1.00 78.88 112 TYR A CA 1
ATOM 919 C C . TYR A 1 112 ? 13.709 -8.072 -15.656 1.00 78.88 112 TYR A C 1
ATOM 921 O O . TYR A 1 112 ? 13.738 -9.144 -15.038 1.00 78.88 112 TYR A O 1
ATOM 929 N N . ARG A 1 113 ? 12.586 -7.652 -16.259 1.00 81.38 113 ARG A N 1
ATOM 930 C CA . ARG A 1 113 ? 11.283 -8.344 -16.197 1.00 81.38 113 ARG A CA 1
ATOM 931 C C . ARG A 1 113 ? 10.448 -8.187 -17.472 1.00 81.38 113 ARG A C 1
ATOM 933 O O . ARG A 1 113 ? 10.848 -7.536 -18.431 1.00 81.38 113 ARG A O 1
ATOM 940 N N . THR A 1 114 ? 9.283 -8.837 -17.477 1.00 86.69 114 THR A N 1
ATOM 941 C CA . THR A 1 114 ? 8.336 -8.871 -18.597 1.00 86.69 114 THR A CA 1
ATOM 942 C C . THR A 1 114 ? 7.561 -7.559 -18.757 1.00 86.69 114 THR A C 1
ATOM 944 O O . THR A 1 114 ? 7.431 -6.766 -17.822 1.00 86.69 114 THR A O 1
ATOM 947 N N . ALA A 1 115 ? 6.950 -7.366 -19.932 1.00 91.88 115 ALA A N 1
ATOM 948 C CA . ALA A 1 115 ? 6.013 -6.266 -20.175 1.00 91.88 115 ALA A CA 1
ATOM 949 C C . ALA A 1 115 ? 4.833 -6.250 -19.180 1.00 91.88 115 ALA A C 1
ATOM 951 O O . ALA A 1 115 ? 4.292 -5.188 -18.880 1.00 91.88 115 ALA A O 1
ATOM 952 N N . GLU A 1 116 ? 4.454 -7.409 -18.632 1.00 94.25 116 GLU A N 1
ATOM 953 C CA . GLU A 1 116 ? 3.410 -7.523 -17.609 1.00 94.25 116 GLU A CA 1
ATOM 954 C C . GLU A 1 116 ? 3.812 -6.836 -16.295 1.00 94.25 116 GLU A C 1
ATOM 956 O O . GLU A 1 116 ? 2.995 -6.122 -15.716 1.00 94.25 116 GLU A O 1
ATOM 961 N N . HIS A 1 117 ? 5.076 -6.957 -15.868 1.00 95.94 117 HIS A N 1
ATOM 962 C CA . HIS A 1 117 ? 5.587 -6.248 -14.686 1.00 95.94 117 HIS A CA 1
ATOM 963 C C . HIS A 1 117 ? 5.561 -4.740 -14.901 1.00 95.94 117 HIS A C 1
ATOM 965 O O . HIS A 1 117 ? 5.017 -4.007 -14.078 1.00 95.94 117 HIS A O 1
ATOM 971 N N . LEU A 1 118 ? 6.074 -4.281 -16.043 1.00 95.94 118 LEU A N 1
ATOM 972 C CA . LEU A 1 118 ? 6.048 -2.868 -16.406 1.00 95.94 118 LEU A CA 1
ATOM 973 C C . LEU A 1 118 ? 4.620 -2.309 -16.398 1.00 95.94 118 LEU A C 1
ATOM 975 O O . LEU A 1 118 ? 4.362 -1.279 -15.775 1.00 95.94 118 LEU A O 1
ATOM 979 N N . ASN A 1 119 ? 3.676 -2.987 -17.054 1.00 97.00 119 ASN A N 1
ATOM 980 C CA . ASN A 1 119 ? 2.286 -2.535 -17.127 1.00 97.00 119 ASN A CA 1
ATOM 981 C C . ASN A 1 119 ? 1.609 -2.539 -15.752 1.00 97.00 119 ASN A C 1
ATOM 983 O O . ASN A 1 119 ? 0.856 -1.618 -15.430 1.00 97.00 119 ASN A O 1
ATOM 987 N N . THR A 1 120 ? 1.907 -3.536 -14.922 1.00 97.50 120 THR A N 1
ATOM 988 C CA . THR A 1 120 ? 1.334 -3.654 -13.580 1.00 97.50 120 THR A CA 1
ATOM 989 C C . THR A 1 120 ? 1.878 -2.579 -12.641 1.00 97.50 120 THR A C 1
ATOM 991 O O . THR A 1 120 ? 1.093 -1.898 -11.987 1.00 97.50 120 THR A O 1
ATOM 994 N N . VAL A 1 121 ? 3.187 -2.311 -12.639 1.00 97.12 121 VAL A N 1
ATOM 995 C CA . VAL A 1 121 ? 3.755 -1.220 -11.828 1.00 97.12 121 VAL A CA 1
ATOM 996 C C . VAL A 1 121 ? 3.271 0.148 -12.315 1.00 97.12 121 VAL A C 1
ATOM 998 O O . VAL A 1 121 ? 2.958 1.009 -11.493 1.00 97.12 121 VAL A O 1
ATOM 1001 N N . LYS A 1 122 ? 3.113 0.356 -13.634 1.00 96.94 122 LYS A N 1
ATOM 1002 C CA . LYS A 1 122 ? 2.457 1.566 -14.172 1.00 96.94 122 LYS A CA 1
ATOM 1003 C C . LYS A 1 122 ? 1.039 1.720 -13.628 1.00 96.94 122 LYS A C 1
ATOM 1005 O O . LYS A 1 122 ? 0.652 2.819 -13.232 1.00 96.94 122 LYS A O 1
ATOM 1010 N N . LYS A 1 123 ? 0.270 0.628 -13.582 1.00 97.94 123 LYS A N 1
ATOM 1011 C CA . LYS A 1 123 ? -1.071 0.616 -12.987 1.00 97.94 123 LYS A CA 1
ATOM 1012 C C . LYS A 1 123 ? -1.023 1.004 -11.509 1.00 97.94 123 LYS A C 1
ATOM 1014 O O . LYS A 1 123 ? -1.778 1.886 -11.107 1.00 97.94 123 LYS A O 1
ATOM 1019 N N . TRP A 1 124 ? -0.133 0.406 -10.718 1.00 98.31 124 TRP A N 1
ATOM 1020 C CA . TRP A 1 124 ? 0.029 0.742 -9.300 1.00 98.31 124 TRP A CA 1
ATOM 1021 C C . TRP A 1 124 ? 0.365 2.218 -9.096 1.00 98.31 124 TRP A C 1
ATOM 1023 O O . TRP A 1 124 ? -0.297 2.898 -8.314 1.00 98.31 124 TRP A O 1
ATOM 1033 N N . LEU A 1 125 ? 1.327 2.744 -9.860 1.00 97.06 125 LEU A N 1
ATOM 1034 C CA . LEU A 1 125 ? 1.715 4.153 -9.806 1.00 97.06 125 LEU A CA 1
ATOM 1035 C C . LEU A 1 125 ? 0.535 5.080 -10.135 1.00 97.06 125 LEU A C 1
ATOM 1037 O O . LEU A 1 125 ? 0.323 6.075 -9.442 1.00 97.06 125 LEU A O 1
ATOM 1041 N N . ASN A 1 126 ? -0.263 4.738 -11.151 1.00 97.44 126 ASN A N 1
ATOM 1042 C CA . ASN A 1 126 ? -1.461 5.493 -11.521 1.00 97.44 126 ASN A CA 1
ATOM 1043 C C . ASN A 1 126 ? -2.542 5.459 -10.433 1.00 97.44 126 ASN A C 1
ATOM 1045 O O . ASN A 1 126 ? -3.209 6.469 -10.216 1.00 97.44 126 ASN A O 1
ATOM 1049 N N . ILE A 1 127 ? -2.703 4.338 -9.725 1.00 98.12 127 ILE A N 1
ATOM 1050 C CA . ILE A 1 127 ? -3.626 4.242 -8.587 1.00 98.12 127 ILE A CA 1
ATOM 1051 C C . ILE A 1 127 ? -3.154 5.154 -7.447 1.00 98.12 127 ILE A C 1
ATOM 1053 O O . ILE A 1 127 ? -3.938 5.974 -6.971 1.00 98.12 127 ILE A O 1
ATOM 1057 N N . CYS A 1 128 ? -1.874 5.094 -7.063 1.00 97.56 128 CYS A N 1
ATOM 1058 C CA . CYS A 1 128 ? -1.300 5.981 -6.041 1.00 97.56 128 CYS A CA 1
ATOM 1059 C C . CYS A 1 128 ? -1.465 7.465 -6.416 1.00 97.56 128 CYS A C 1
ATOM 1061 O O . CYS A 1 128 ? -1.903 8.279 -5.598 1.00 97.56 128 CYS A O 1
ATOM 1063 N N . LYS A 1 129 ? -1.209 7.807 -7.687 1.00 96.12 129 LYS A N 1
ATOM 1064 C CA . LYS A 1 129 ? -1.462 9.140 -8.248 1.00 96.12 129 LYS A CA 1
ATOM 1065 C C . LYS A 1 129 ? -2.932 9.544 -8.103 1.00 96.12 129 LYS A C 1
ATOM 1067 O O . LYS A 1 129 ? -3.215 10.649 -7.649 1.00 96.12 129 LYS A O 1
ATOM 1072 N N . GLY A 1 130 ? -3.861 8.664 -8.474 1.00 95.50 130 GLY A N 1
ATOM 1073 C CA . GLY A 1 130 ? -5.302 8.912 -8.401 1.00 95.50 130 GLY A CA 1
ATOM 1074 C C . GLY A 1 130 ? -5.789 9.194 -6.980 1.00 95.50 130 GLY A C 1
ATOM 1075 O O . GLY A 1 130 ? -6.572 10.119 -6.780 1.00 95.50 130 GLY A O 1
ATOM 1076 N N . PHE A 1 131 ? -5.265 8.474 -5.983 1.00 95.50 131 PHE A N 1
ATOM 1077 C CA . PHE A 1 131 ? -5.551 8.750 -4.571 1.00 95.50 131 PHE A CA 1
ATOM 1078 C C . PHE A 1 131 ? -5.101 10.152 -4.154 1.00 95.50 131 PHE A C 1
ATOM 1080 O O . PHE A 1 131 ? -5.877 10.880 -3.536 1.00 95.50 131 PHE A O 1
ATOM 1087 N N . LEU A 1 132 ? -3.882 10.555 -4.528 1.00 93.88 132 LEU A N 1
ATOM 1088 C CA . LEU A 1 132 ? -3.370 11.888 -4.209 1.00 93.88 132 LEU A CA 1
ATOM 1089 C C . LEU A 1 132 ? -4.206 12.993 -4.870 1.00 93.88 132 LEU A C 1
ATOM 1091 O O . LEU A 1 132 ? -4.556 13.965 -4.204 1.00 93.88 132 LEU A O 1
ATOM 1095 N N . VAL A 1 133 ? -4.568 12.826 -6.147 1.00 92.81 133 VAL A N 1
ATOM 1096 C CA . VAL A 1 133 ? -5.437 13.772 -6.871 1.00 92.81 133 VAL A CA 1
ATOM 1097 C C . VAL A 1 133 ? -6.806 13.870 -6.209 1.00 92.81 133 VAL A C 1
ATOM 1099 O O . VAL A 1 133 ? -7.278 14.973 -5.954 1.00 92.81 133 VAL A O 1
ATOM 1102 N N . ASN A 1 134 ? -7.431 12.737 -5.883 1.00 92.69 134 ASN A N 1
ATOM 1103 C CA . ASN A 1 134 ? -8.723 12.732 -5.207 1.00 92.69 134 ASN A CA 1
ATOM 1104 C C . ASN A 1 134 ? -8.640 13.407 -3.830 1.00 92.69 134 ASN A C 1
ATOM 1106 O O . ASN A 1 134 ? -9.542 14.147 -3.450 1.00 92.69 134 ASN A O 1
ATOM 1110 N N . ASN A 1 135 ? -7.554 13.189 -3.086 1.00 91.12 135 ASN A N 1
ATOM 1111 C CA . ASN A 1 135 ? -7.353 13.836 -1.796 1.00 91.12 135 ASN A CA 1
ATOM 1112 C C . ASN A 1 135 ? -7.179 15.359 -1.922 1.00 91.12 135 ASN A C 1
ATOM 1114 O O . ASN A 1 135 ? -7.765 16.088 -1.129 1.00 91.12 135 ASN A O 1
ATOM 1118 N N . LEU A 1 136 ? -6.422 15.827 -2.920 1.00 89.44 136 LEU A N 1
ATOM 1119 C CA . LEU A 1 136 ? -6.248 17.253 -3.223 1.00 89.44 136 LEU A CA 1
ATOM 1120 C C . LEU A 1 136 ? -7.549 17.911 -3.706 1.00 89.44 136 LEU A C 1
ATOM 1122 O O . LEU A 1 136 ? -7.851 19.028 -3.311 1.00 89.44 136 LEU A O 1
ATOM 1126 N N . GLY A 1 137 ? -8.332 17.223 -4.541 1.00 87.88 137 GLY A N 1
ATOM 1127 C CA . GLY A 1 137 ? -9.596 17.751 -5.065 1.00 87.88 137 GLY A CA 1
ATOM 1128 C C . GLY A 1 137 ? -10.709 17.857 -4.019 1.00 87.88 137 GLY A C 1
ATOM 1129 O O . GLY A 1 137 ? -11.629 18.648 -4.191 1.00 87.88 137 GLY A O 1
ATOM 1130 N N . ASN A 1 138 ? -10.623 17.082 -2.934 1.00 88.31 138 ASN A N 1
ATOM 1131 C CA . ASN A 1 138 ? -11.619 17.057 -1.857 1.00 88.31 138 ASN A CA 1
ATOM 1132 C C . ASN A 1 138 ? -11.111 17.676 -0.541 1.00 88.31 138 ASN A C 1
ATOM 1134 O O . ASN A 1 138 ? -11.775 17.553 0.491 1.00 88.31 138 ASN A O 1
ATOM 1138 N N . SER A 1 139 ? -9.929 18.300 -0.520 1.00 86.06 139 SER A N 1
ATOM 1139 C CA . SER A 1 139 ? -9.420 18.929 0.700 1.00 86.06 139 SER A CA 1
ATOM 1140 C C . SER A 1 139 ? -10.153 20.243 0.987 1.00 86.06 139 SER A C 1
ATOM 1142 O O . SER A 1 139 ? -10.466 21.014 0.087 1.00 86.06 139 SER A O 1
ATOM 1144 N N . LYS A 1 140 ? -10.400 20.540 2.273 1.00 82.94 140 LYS A N 1
ATOM 1145 C CA . LYS A 1 140 ? -11.037 21.801 2.717 1.00 82.94 140 LYS A CA 1
ATOM 1146 C C . LYS A 1 140 ? -10.177 23.052 2.458 1.00 82.94 140 LYS A C 1
ATOM 1148 O O . LYS A 1 140 ? -10.636 24.165 2.685 1.00 82.94 140 LYS A O 1
ATOM 1153 N N . GLY A 1 141 ? -8.933 22.869 2.024 1.00 81.88 141 GLY A N 1
ATOM 1154 C CA . GLY A 1 141 ? -7.981 23.928 1.718 1.00 81.88 141 GLY A CA 1
ATOM 1155 C C . GLY A 1 141 ? -6.751 23.383 0.999 1.00 81.88 141 GLY A C 1
ATOM 1156 O O . GLY A 1 141 ? -6.623 22.174 0.784 1.00 81.88 141 GLY A O 1
ATOM 1157 N N . THR A 1 142 ? -5.847 24.284 0.626 1.00 82.75 142 THR A N 1
ATOM 1158 C CA . THR A 1 142 ? -4.618 23.954 -0.101 1.00 82.75 142 THR A CA 1
ATOM 1159 C C . THR A 1 142 ? -3.612 23.245 0.804 1.00 82.75 142 THR A C 1
ATOM 1161 O O . THR A 1 142 ? -3.204 23.783 1.830 1.00 82.75 142 THR A O 1
ATOM 1164 N N . ASP A 1 143 ? -3.156 22.064 0.389 1.00 87.06 143 ASP A N 1
ATOM 1165 C CA . ASP A 1 143 ? -2.068 21.328 1.038 1.00 87.06 143 ASP A CA 1
ATOM 1166 C C . ASP A 1 143 ? -0.803 21.426 0.171 1.00 87.06 143 ASP A C 1
ATOM 1168 O O . ASP A 1 143 ? -0.626 20.682 -0.799 1.00 87.06 143 ASP A O 1
ATOM 1172 N N . ALA A 1 144 ? 0.065 22.391 0.495 1.00 88.00 144 ALA A N 1
ATOM 1173 C CA . ALA A 1 144 ? 1.276 22.668 -0.279 1.00 88.00 144 ALA A CA 1
ATOM 1174 C C . ALA A 1 144 ? 2.212 21.450 -0.358 1.00 88.00 144 ALA A C 1
ATOM 1176 O O . ALA A 1 144 ? 2.780 21.179 -1.416 1.00 88.00 144 ALA A O 1
ATOM 1177 N N . ASN A 1 145 ? 2.316 20.665 0.718 1.00 88.75 145 ASN A N 1
ATOM 1178 C CA . ASN A 1 145 ? 3.164 19.472 0.753 1.00 88.75 145 ASN A CA 1
ATOM 1179 C C . ASN A 1 145 ? 2.685 18.434 -0.263 1.00 88.75 145 ASN A C 1
ATOM 1181 O O . ASN A 1 145 ? 3.479 17.906 -1.044 1.00 88.75 145 ASN A O 1
ATOM 1185 N N . LYS A 1 146 ? 1.374 18.186 -0.324 1.00 89.25 146 LYS A N 1
ATOM 1186 C CA . LYS A 1 146 ? 0.795 17.278 -1.323 1.00 89.25 146 LYS A CA 1
ATOM 1187 C C . LYS A 1 146 ? 0.960 17.786 -2.749 1.00 89.25 146 LYS A C 1
ATOM 1189 O O . LYS A 1 146 ? 1.153 16.968 -3.644 1.00 89.25 146 LYS A O 1
ATOM 1194 N N . ILE A 1 147 ? 0.939 19.100 -2.969 1.00 89.38 147 ILE A N 1
ATOM 1195 C CA . ILE A 1 147 ? 1.230 19.689 -4.283 1.00 89.38 147 ILE A CA 1
ATOM 1196 C C . ILE A 1 147 ? 2.688 19.431 -4.676 1.00 89.38 147 ILE A C 1
ATOM 1198 O O . ILE A 1 147 ? 2.942 18.982 -5.793 1.00 89.38 147 ILE A O 1
ATOM 1202 N N . PHE A 1 148 ? 3.651 19.648 -3.777 1.00 91.31 148 PHE A N 1
ATOM 1203 C CA . PHE A 1 148 ? 5.058 19.353 -4.064 1.00 91.31 148 PHE A CA 1
ATOM 1204 C C . PHE A 1 148 ? 5.286 17.870 -4.359 1.00 91.31 148 PHE A C 1
ATOM 1206 O O . PHE A 1 148 ? 5.968 17.545 -5.329 1.00 91.31 148 PHE A O 1
ATOM 1213 N N . ILE A 1 149 ? 4.649 16.973 -3.602 1.00 91.19 149 ILE A N 1
ATOM 1214 C CA . ILE A 1 149 ? 4.697 15.530 -3.869 1.00 91.19 149 ILE A CA 1
ATOM 1215 C C . ILE A 1 149 ? 4.063 15.210 -5.230 1.00 91.19 149 ILE A C 1
ATOM 1217 O O . ILE A 1 149 ? 4.639 14.455 -6.009 1.00 91.19 149 ILE A O 1
ATOM 1221 N N . ALA A 1 150 ? 2.913 15.804 -5.561 1.00 89.81 150 ALA A N 1
ATOM 1222 C CA . ALA A 1 150 ? 2.248 15.611 -6.849 1.00 89.81 150 ALA A CA 1
ATOM 1223 C C . ALA A 1 150 ? 3.149 15.996 -8.035 1.00 89.81 150 ALA A C 1
ATOM 1225 O O . ALA A 1 150 ? 3.208 15.278 -9.038 1.00 89.81 150 ALA A O 1
ATOM 1226 N N . LYS A 1 151 ? 3.889 17.101 -7.901 1.00 90.38 151 LYS A N 1
ATOM 1227 C CA . LYS A 1 151 ? 4.856 17.571 -8.898 1.00 90.38 151 LYS A CA 1
ATOM 1228 C C . LYS A 1 151 ? 6.076 16.648 -8.974 1.00 90.38 151 LYS A C 1
ATOM 1230 O O . LYS A 1 151 ? 6.376 16.127 -10.044 1.00 90.38 151 LYS A O 1
ATOM 1235 N N . ALA A 1 152 ? 6.739 16.400 -7.846 1.00 88.69 152 ALA A N 1
ATOM 1236 C CA . ALA A 1 152 ? 8.000 15.661 -7.798 1.00 88.69 152 ALA A CA 1
ATOM 1237 C C . ALA A 1 152 ? 7.844 14.167 -8.122 1.00 88.69 152 ALA A C 1
ATOM 1239 O O . ALA A 1 152 ? 8.644 13.614 -8.869 1.00 88.69 152 ALA A O 1
ATOM 1240 N N . ALA A 1 153 ? 6.812 13.510 -7.584 1.00 87.56 153 ALA A N 1
ATOM 1241 C CA . ALA A 1 153 ? 6.639 12.063 -7.712 1.00 87.56 153 ALA A CA 1
ATOM 1242 C C . ALA A 1 153 ? 5.825 11.645 -8.948 1.00 87.56 153 ALA A C 1
ATOM 1244 O O . ALA A 1 153 ? 5.990 10.529 -9.436 1.00 87.56 153 ALA A O 1
ATOM 1245 N N . TYR A 1 154 ? 4.941 12.515 -9.454 1.00 90.94 154 TYR A N 1
ATOM 1246 C CA . TYR A 1 154 ? 4.005 12.167 -10.534 1.00 90.94 154 TYR A CA 1
ATOM 1247 C C . TYR A 1 154 ? 4.057 13.103 -11.747 1.00 90.94 154 TYR A C 1
ATOM 1249 O O . TYR A 1 154 ? 3.231 12.953 -12.655 1.00 90.94 154 TYR A O 1
ATOM 1257 N N . GLY A 1 155 ? 4.992 14.059 -11.770 1.00 87.56 155 GLY A N 1
ATOM 1258 C CA . GLY A 1 155 ? 5.207 14.969 -12.896 1.00 87.56 155 GLY A CA 1
ATOM 1259 C C . GLY A 1 155 ? 4.018 15.882 -13.192 1.00 87.56 155 GLY A C 1
ATOM 1260 O O . GLY A 1 155 ? 3.836 16.292 -14.336 1.00 87.56 155 GLY A O 1
ATOM 1261 N N . MET A 1 156 ? 3.161 16.158 -12.202 1.00 88.06 156 MET A N 1
ATOM 1262 C CA . MET A 1 156 ? 2.060 17.102 -12.396 1.00 88.06 156 MET A CA 1
ATOM 1263 C C . MET A 1 156 ? 2.611 18.520 -12.543 1.00 88.06 156 MET A C 1
ATOM 1265 O O . MET A 1 156 ? 3.578 18.887 -11.881 1.00 88.06 156 MET A O 1
ATOM 1269 N N . ALA A 1 157 ? 1.982 19.325 -13.389 1.00 82.31 157 ALA A N 1
ATOM 1270 C CA . ALA A 1 157 ? 2.347 20.718 -13.593 1.00 82.31 157 ALA A CA 1
ATOM 1271 C C . ALA A 1 157 ? 1.089 21.584 -13.571 1.00 82.31 157 ALA A C 1
ATOM 1273 O O . ALA A 1 157 ? 0.008 21.130 -13.946 1.00 82.31 157 ALA A O 1
ATOM 1274 N N . GLU A 1 158 ? 1.239 22.829 -13.131 1.00 77.06 158 GLU A N 1
ATOM 1275 C CA . GLU A 1 158 ? 0.193 23.831 -13.302 1.00 77.06 158 GLU A CA 1
ATOM 1276 C C . GLU A 1 158 ? 0.088 24.170 -14.789 1.00 77.06 158 GLU A C 1
ATOM 1278 O O . GLU A 1 158 ? 1.088 24.457 -15.451 1.00 77.06 158 GLU A O 1
ATOM 1283 N N . THR A 1 159 ? -1.125 24.136 -15.329 1.00 70.56 159 THR A N 1
ATOM 1284 C CA . THR A 1 159 ? -1.392 24.719 -16.640 1.00 70.56 159 THR A CA 1
ATOM 1285 C C . THR A 1 159 ? -1.344 26.231 -16.490 1.00 70.56 159 THR A C 1
ATOM 1287 O O . THR A 1 159 ? -2.113 26.791 -15.707 1.00 70.56 159 THR A O 1
ATOM 1290 N N . LYS A 1 160 ? -0.443 26.896 -17.225 1.00 62.16 160 LYS A N 1
ATOM 1291 C CA . LYS A 1 160 ? -0.444 28.361 -17.314 1.00 62.16 160 LYS A CA 1
ATOM 1292 C C . LYS A 1 160 ? -1.845 28.830 -17.709 1.00 62.16 160 LYS A C 1
ATOM 1294 O O . LYS A 1 160 ? -2.486 28.188 -18.544 1.00 62.16 160 LYS A O 1
ATOM 1299 N N . ALA A 1 161 ? -2.303 29.935 -17.120 1.00 60.44 161 ALA A N 1
ATOM 1300 C CA . ALA A 1 161 ? -3.484 30.616 -17.627 1.00 60.44 161 ALA A CA 1
ATOM 1301 C C . ALA A 1 161 ? -3.263 30.871 -19.122 1.00 60.44 161 ALA A C 1
ATOM 1303 O O . ALA A 1 161 ? -2.209 31.379 -19.509 1.00 60.44 161 ALA A O 1
ATOM 1304 N N . VAL A 1 162 ? -4.217 30.451 -19.954 1.00 59.53 162 VAL A N 1
ATOM 1305 C CA . VAL A 1 162 ? -4.231 30.855 -21.358 1.00 59.53 162 VAL A CA 1
ATOM 1306 C C . VAL A 1 162 ? -4.308 32.375 -21.326 1.00 59.53 162 VAL A C 1
ATOM 1308 O O . VAL A 1 162 ? -5.273 32.919 -20.787 1.00 59.53 162 VAL A O 1
ATOM 1311 N N . GLU A 1 163 ? -3.268 33.053 -21.810 1.00 58.12 163 GLU A N 1
ATOM 1312 C CA . GLU A 1 163 ? -3.347 34.486 -22.065 1.00 58.12 163 GLU A CA 1
ATOM 1313 C C . GLU A 1 163 ? -4.544 34.663 -23.000 1.00 58.12 163 GL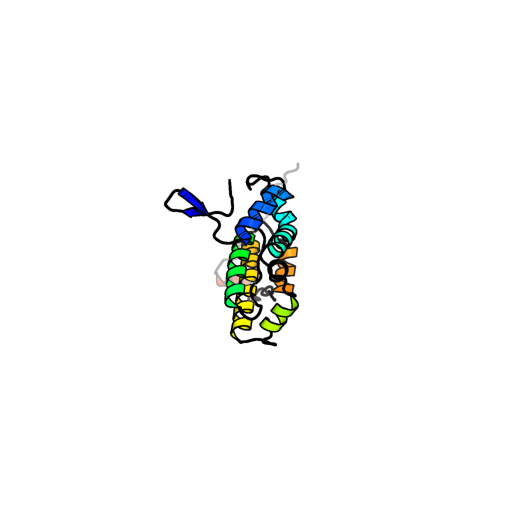U A C 1
ATOM 1315 O O . GLU A 1 163 ? -4.518 34.193 -24.137 1.00 58.12 163 GLU A O 1
ATOM 1320 N N . GLN A 1 164 ? -5.646 35.227 -22.494 1.00 54.28 164 GLN A N 1
ATOM 1321 C CA . GLN A 1 164 ? -6.718 35.663 -23.376 1.00 54.28 164 GLN A CA 1
ATOM 1322 C C . GLN A 1 164 ? -6.056 36.629 -24.348 1.00 54.28 164 GLN A C 1
ATOM 1324 O O . GLN A 1 164 ? -5.480 37.625 -23.902 1.00 54.28 164 GLN A O 1
ATOM 1329 N N . GLU A 1 165 ? -6.080 36.307 -25.645 1.00 51.72 165 GLU A N 1
ATOM 1330 C CA . GLU A 1 165 ? -5.666 37.249 -26.677 1.00 51.72 165 GLU A CA 1
ATOM 1331 C C . GLU A 1 165 ? -6.351 38.574 -26.345 1.00 51.72 165 GLU A C 1
ATOM 1333 O O . GLU A 1 165 ? -7.583 38.644 -26.275 1.00 51.72 165 GLU A O 1
ATOM 1338 N N . GLN A 1 166 ? -5.557 39.608 -26.046 1.00 51.81 166 GLN A N 1
ATOM 1339 C CA . GLN A 1 166 ? -6.093 40.956 -25.980 1.00 51.81 166 GLN A CA 1
ATOM 1340 C C . GLN A 1 166 ? -6.827 41.149 -27.297 1.00 51.81 166 GLN A C 1
ATOM 1342 O O . GLN A 1 166 ? -6.196 41.080 -28.351 1.00 51.81 166 GLN A O 1
ATOM 1347 N N . ILE A 1 167 ? -8.149 41.327 -27.237 1.00 55.44 167 ILE A N 1
ATOM 1348 C CA . ILE A 1 167 ? -8.940 41.662 -28.413 1.00 55.44 167 ILE A CA 1
ATOM 1349 C C . ILE A 1 167 ? -8.249 42.887 -29.009 1.00 55.44 167 ILE A C 1
ATOM 1351 O O . ILE A 1 167 ? -8.301 43.976 -28.440 1.00 55.44 167 ILE A O 1
ATOM 1355 N N . THR A 1 168 ? -7.565 42.704 -30.137 1.00 51.75 168 THR A N 1
ATOM 1356 C CA . THR A 1 168 ? -6.903 43.746 -30.929 1.00 51.75 168 THR A CA 1
ATOM 1357 C C . THR A 1 168 ? -7.952 44.577 -31.670 1.00 51.75 168 THR A C 1
ATOM 1359 O O . THR A 1 168 ? -7.796 44.955 -32.825 1.00 51.75 168 THR A O 1
ATOM 1362 N N . GLY A 1 169 ? -9.066 44.869 -30.999 1.00 54.81 169 GLY A N 1
ATOM 1363 C CA . GLY A 1 169 ? -9.980 45.920 -31.386 1.00 54.81 169 GLY A CA 1
ATOM 1364 C C . GLY A 1 169 ? -9.377 47.229 -30.910 1.00 54.81 169 GLY A C 1
ATOM 1365 O O . GLY A 1 169 ? -9.039 47.361 -29.734 1.00 54.81 169 GLY A O 1
ATOM 1366 N N . ALA A 1 170 ? -9.207 48.181 -31.826 1.00 58.31 170 ALA A N 1
ATOM 1367 C CA . ALA A 1 170 ? -8.798 49.537 -31.491 1.00 58.31 170 ALA A CA 1
ATOM 1368 C C . ALA A 1 170 ? -9.579 50.021 -30.258 1.00 58.31 170 ALA A C 1
ATOM 1370 O O . ALA A 1 170 ? -10.812 49.997 -30.259 1.00 58.31 170 ALA A O 1
ATOM 1371 N N . ARG A 1 171 ? -8.864 50.421 -29.196 1.00 56.12 171 ARG A N 1
ATOM 1372 C CA . ARG A 1 171 ? -9.474 51.084 -28.039 1.00 56.12 171 ARG A CA 1
ATOM 1373 C C . ARG A 1 171 ? -10.150 52.348 -28.556 1.00 56.12 171 ARG A C 1
ATOM 1375 O O . ARG A 1 171 ? -9.468 53.335 -28.818 1.00 56.12 171 ARG A O 1
ATOM 1382 N N . LYS A 1 172 ? -11.469 52.298 -28.734 1.00 62.03 172 LYS A N 1
ATOM 1383 C CA . LYS A 1 172 ? -12.255 53.499 -28.984 1.00 62.03 172 LYS A CA 1
ATOM 1384 C C . LYS A 1 172 ? -12.221 54.338 -27.715 1.00 62.03 172 LYS A C 1
ATOM 1386 O O . LYS A 1 172 ? -12.400 53.799 -26.620 1.00 62.03 172 LYS A O 1
ATOM 1391 N N . THR A 1 173 ? -11.919 55.623 -27.845 1.00 67.50 173 THR A N 1
ATOM 1392 C CA . THR A 1 173 ? -11.992 56.532 -26.698 1.00 67.50 173 THR A CA 1
ATOM 1393 C C . THR A 1 173 ? -13.449 56.685 -26.261 1.00 67.50 173 THR A C 1
ATOM 1395 O O . THR A 1 173 ? -14.369 56.370 -27.020 1.00 67.50 173 THR A O 1
ATOM 1398 N N . VAL A 1 174 ? -13.676 57.138 -25.027 1.00 61.88 174 VAL A N 1
ATOM 1399 C CA . VAL A 1 174 ? -15.037 57.332 -24.497 1.00 61.88 174 VAL A CA 1
ATOM 1400 C C . VAL A 1 174 ? -15.844 58.265 -25.410 1.00 61.88 174 VAL A C 1
ATOM 1402 O O . VAL A 1 174 ? -17.025 58.013 -25.637 1.00 61.88 174 VAL A O 1
ATOM 1405 N N . GLU A 1 175 ? -15.197 59.256 -26.037 1.00 63.78 175 GLU A N 1
ATOM 1406 C CA . GLU A 1 175 ? -15.856 60.152 -26.995 1.00 63.78 175 GLU A CA 1
ATOM 1407 C C . GLU A 1 175 ? -16.272 59.437 -28.292 1.00 63.78 175 GLU A C 1
ATOM 1409 O O . GLU A 1 175 ? -17.347 59.701 -28.827 1.00 63.78 175 GLU A O 1
ATOM 1414 N N . GLN A 1 176 ? -15.463 58.490 -28.782 1.00 64.31 176 GLN A N 1
ATOM 1415 C CA . GLN A 1 176 ? -15.803 57.687 -29.964 1.00 64.31 176 GLN A CA 1
ATOM 1416 C C . GLN A 1 176 ? -16.960 56.722 -29.686 1.00 64.31 176 GLN A C 1
ATOM 1418 O O . GLN A 1 176 ? -17.781 56.474 -30.564 1.00 64.31 176 GLN A O 1
ATOM 1423 N N . ILE A 1 177 ? -17.049 56.198 -28.461 1.00 67.19 177 ILE A N 1
ATOM 1424 C CA . ILE A 1 177 ? -18.176 55.360 -28.036 1.00 67.19 177 ILE A CA 1
ATOM 1425 C C . ILE A 1 177 ? -19.456 56.200 -27.949 1.00 67.19 177 ILE A C 1
ATOM 1427 O O . ILE A 1 177 ? -20.492 55.753 -28.431 1.00 67.19 177 ILE A O 1
ATOM 1431 N N . ALA A 1 178 ? -19.385 57.414 -27.390 1.00 64.69 178 ALA A N 1
ATOM 1432 C CA . ALA A 1 178 ? -20.525 58.325 -27.276 1.00 64.69 178 ALA A CA 1
ATOM 1433 C C . ALA A 1 178 ? -21.091 58.748 -28.647 1.00 64.69 178 ALA A C 1
ATOM 1435 O O . ALA A 1 178 ? -22.309 58.756 -28.829 1.00 64.69 178 ALA A O 1
ATOM 1436 N N . GLN A 1 179 ? -20.220 59.013 -29.631 1.00 67.31 179 GLN A N 1
ATOM 1437 C CA . GLN A 1 179 ? -20.642 59.296 -31.008 1.00 67.31 179 GLN A CA 1
ATOM 1438 C C . GLN A 1 179 ? -21.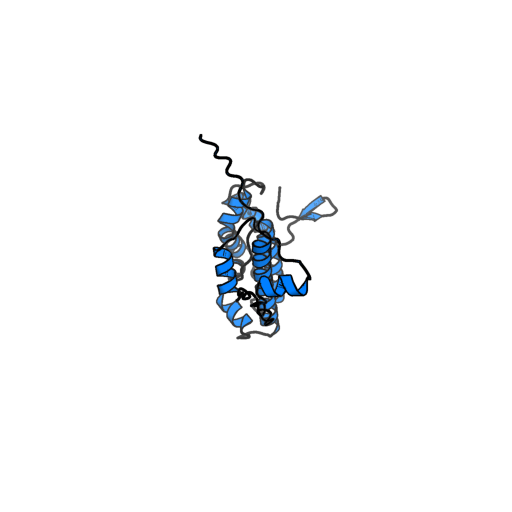303 58.091 -31.690 1.00 67.31 179 GLN A C 1
ATOM 1440 O O . GLN A 1 179 ? -22.322 58.258 -32.357 1.00 67.31 179 GLN A O 1
ATOM 1445 N N . ASP A 1 180 ? -20.766 56.881 -31.509 1.00 65.44 180 ASP A N 1
ATOM 1446 C CA . ASP A 1 180 ? -21.306 55.669 -32.142 1.00 65.44 180 ASP A CA 1
ATOM 1447 C C . ASP A 1 180 ? -22.703 55.287 -31.624 1.00 65.44 180 ASP A C 1
ATOM 1449 O O . ASP A 1 180 ? -23.486 54.682 -32.358 1.00 65.44 180 ASP A O 1
ATOM 1453 N N . ILE A 1 181 ? -23.029 55.627 -30.372 1.00 69.38 181 ILE A N 1
ATOM 1454 C CA . ILE A 1 181 ? -24.341 55.341 -29.765 1.00 69.38 181 ILE A CA 1
ATOM 1455 C C . ILE A 1 181 ? -25.346 56.495 -29.906 1.00 69.38 181 ILE A C 1
ATOM 1457 O O . ILE A 1 181 ? -26.476 56.362 -29.441 1.00 69.38 181 ILE A O 1
ATOM 1461 N N . GLY A 1 182 ? -24.959 57.608 -30.545 1.00 58.06 182 GLY A N 1
ATOM 1462 C CA . GLY A 1 182 ? -25.828 58.767 -30.774 1.00 58.06 182 GLY A CA 1
ATOM 1463 C C . GLY A 1 182 ? -26.261 59.490 -29.496 1.00 58.06 182 GLY A C 1
ATOM 1464 O O . GLY A 1 182 ? -27.355 60.047 -29.459 1.00 58.06 182 GLY A O 1
ATOM 1465 N N . ALA A 1 183 ? -25.446 59.446 -28.438 1.00 57.84 183 ALA A N 1
ATOM 1466 C CA . ALA A 1 183 ? -25.726 60.188 -27.214 1.00 57.84 183 ALA A CA 1
ATOM 1467 C C . ALA A 1 183 ? -25.300 61.652 -27.397 1.00 57.84 183 ALA A C 1
ATOM 1469 O O . ALA A 1 183 ? -24.117 61.928 -27.601 1.00 57.84 183 ALA A O 1
ATOM 1470 N N . ASP A 1 184 ? -26.257 62.582 -27.331 1.00 59.19 184 ASP A N 1
ATOM 1471 C CA . ASP A 1 184 ? -25.954 64.014 -27.315 1.00 59.19 184 ASP A CA 1
ATOM 1472 C C . ASP A 1 184 ? -25.145 64.376 -26.062 1.00 59.19 184 ASP A C 1
ATOM 1474 O O . ASP A 1 184 ? -25.355 63.830 -24.974 1.00 59.19 184 ASP A O 1
ATOM 1478 N N . VAL A 1 185 ? -24.196 65.297 -26.242 1.00 55.16 185 VAL A N 1
ATOM 1479 C CA . VAL A 1 185 ? -23.344 65.835 -25.178 1.00 55.16 185 VAL A CA 1
ATOM 1480 C C . VAL A 1 185 ? -24.251 66.428 -24.102 1.00 55.16 185 VAL A C 1
ATOM 1482 O O . VAL A 1 185 ? -24.999 67.365 -24.372 1.00 55.16 185 VAL A O 1
ATOM 1485 N N . ILE A 1 186 ? -24.206 65.876 -22.889 1.00 55.28 186 ILE A N 1
ATOM 1486 C CA . ILE A 1 186 ? -24.866 66.492 -21.738 1.00 55.28 186 ILE A CA 1
ATOM 1487 C C . ILE A 1 186 ? -24.075 67.767 -21.438 1.00 55.28 186 ILE A C 1
ATOM 1489 O O . ILE A 1 186 ? -22.936 67.690 -20.982 1.00 55.28 186 ILE A O 1
ATOM 1493 N N . GLU A 1 187 ? -24.644 68.926 -21.770 1.00 47.19 187 GLU A N 1
ATOM 1494 C CA . GLU A 1 187 ? -24.124 70.215 -21.319 1.00 47.19 187 GLU A CA 1
ATOM 1495 C C . GLU A 1 187 ? -24.223 70.261 -19.790 1.00 47.19 187 GLU A C 1
ATOM 1497 O O . GLU A 1 187 ? -25.306 70.072 -19.227 1.00 47.19 187 GLU A O 1
ATOM 1502 N N . ASP A 1 188 ? -23.080 70.471 -19.133 1.00 50.94 188 ASP A N 1
ATOM 1503 C CA . ASP A 1 188 ? -22.997 70.706 -17.694 1.00 50.94 188 ASP A CA 1
ATOM 1504 C C . ASP A 1 188 ? -23.891 71.901 -17.345 1.00 50.94 188 ASP A C 1
ATOM 1506 O O . ASP A 1 188 ? -23.589 73.045 -17.686 1.00 50.94 188 ASP A O 1
ATOM 1510 N N . GLN A 1 189 ? -25.016 71.635 -16.680 1.00 46.97 189 GLN A N 1
ATOM 1511 C CA . GLN A 1 189 ? -25.785 72.692 -16.042 1.00 46.97 189 GLN A CA 1
ATOM 1512 C C . GLN A 1 189 ? -25.085 73.068 -14.742 1.00 46.97 189 GLN A C 1
ATOM 1514 O O . GLN A 1 189 ? -25.002 72.278 -13.802 1.00 46.97 189 GLN A O 1
ATOM 1519 N N . ASP A 1 190 ? -24.556 74.285 -14.778 1.00 42.00 190 ASP A N 1
ATOM 1520 C CA . ASP A 1 190 ? -23.862 75.013 -13.734 1.00 42.00 190 ASP A CA 1
ATOM 1521 C C . ASP A 1 190 ? -24.370 74.762 -12.305 1.00 42.00 190 ASP A C 1
ATOM 1523 O O . ASP A 1 190 ? -25.562 74.835 -12.005 1.00 42.00 190 ASP A O 1
ATOM 1527 N N . ALA A 1 191 ? -23.382 74.523 -11.440 1.00 51.09 191 ALA A N 1
ATOM 1528 C CA . ALA A 1 191 ? -23.254 74.966 -10.055 1.00 51.09 191 ALA A CA 1
ATOM 1529 C C . ALA A 1 191 ? -24.518 75.514 -9.359 1.00 51.09 191 ALA A C 1
ATOM 1531 O O . ALA A 1 191 ? -24.901 76.666 -9.561 1.00 51.09 191 ALA A O 1
ATOM 1532 N N . ASP A 1 192 ? -25.039 74.743 -8.400 1.00 43.72 192 ASP A N 1
ATOM 1533 C CA . ASP A 1 192 ? -25.686 75.322 -7.221 1.00 43.72 192 ASP A CA 1
ATOM 1534 C C . ASP A 1 192 ? -24.856 74.966 -5.979 1.00 43.72 192 ASP A C 1
ATOM 1536 O O . ASP A 1 192 ? -24.833 73.828 -5.499 1.00 43.72 192 ASP A O 1
ATOM 1540 N N . ASP A 1 193 ? -24.095 75.964 -5.529 1.00 53.59 193 ASP A N 1
ATOM 1541 C CA . ASP A 1 193 ? -23.344 75.993 -4.280 1.00 53.59 193 ASP A CA 1
ATOM 1542 C C . ASP A 1 193 ? -24.318 75.917 -3.093 1.00 53.59 193 ASP A C 1
ATOM 1544 O O . ASP A 1 193 ? -24.781 76.934 -2.575 1.00 53.59 193 ASP A O 1
ATOM 1548 N N . THR A 1 194 ? -24.577 74.716 -2.575 1.00 47.34 194 THR A N 1
ATOM 1549 C CA . THR A 1 194 ? -25.066 74.572 -1.196 1.00 47.34 194 THR A CA 1
ATOM 1550 C C . THR A 1 194 ? -23.983 73.964 -0.322 1.00 47.34 194 THR A C 1
ATOM 1552 O O . THR A 1 194 ? -23.854 72.746 -0.188 1.00 47.34 194 THR A O 1
ATOM 1555 N N . VAL A 1 195 ? -23.197 74.862 0.268 1.00 47.38 195 VAL A N 1
ATOM 1556 C CA . VAL A 1 195 ? -22.285 74.615 1.386 1.00 47.38 195 VAL A CA 1
ATOM 1557 C C . VAL A 1 195 ? -23.087 74.048 2.563 1.00 47.38 195 VAL A C 1
ATOM 1559 O O . VAL A 1 195 ? -23.963 74.726 3.095 1.00 47.38 195 VAL A O 1
ATOM 1562 N N . PHE A 1 196 ? -22.773 72.827 2.996 1.00 39.34 196 PHE A N 1
ATOM 1563 C CA . PHE A 1 196 ? -23.111 72.360 4.341 1.00 39.34 196 PHE A CA 1
ATOM 1564 C C . PHE A 1 196 ? -21.823 72.300 5.163 1.00 39.34 196 PHE A C 1
ATOM 1566 O O . PHE A 1 196 ? -20.993 71.410 4.975 1.00 39.34 196 PHE A O 1
ATOM 1573 N N . ASP A 1 197 ? -21.664 73.297 6.036 1.00 44.31 197 ASP A N 1
ATOM 1574 C CA . ASP A 1 197 ? -20.759 73.254 7.187 1.00 44.31 197 ASP A CA 1
ATOM 1575 C C . ASP A 1 197 ? -21.212 72.153 8.169 1.00 44.31 197 ASP A C 1
ATOM 1577 O O . ASP A 1 197 ? -22.404 71.846 8.260 1.00 44.31 197 ASP A O 1
ATOM 1581 N N . PHE A 1 198 ? -20.231 71.566 8.863 1.00 52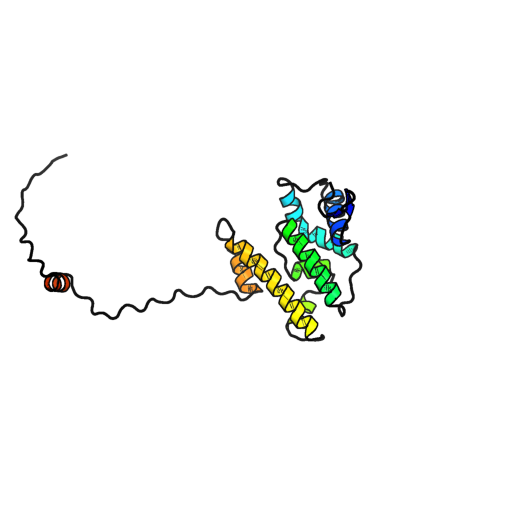.31 198 PHE A N 1
ATOM 1582 C CA . PHE A 1 198 ? -20.333 70.448 9.818 1.00 52.31 198 PHE A CA 1
ATOM 1583 C C . PHE A 1 198 ? -21.370 70.613 10.940 1.00 52.31 198 PHE A C 1
ATOM 1585 O O . PHE A 1 198 ? -21.475 71.724 11.509 1.00 52.31 198 PHE A O 1
#

pLDDT: mean 85.75, std 16.06, range [39.34, 98.56]

Secondary structure (DSSP, 8-state):
--TT-EE-TTS-EE-SSHHHHHHHHHHHHTT--SS--TTTHHHHHHTHHHHHHHHHHHSPPPPTT-HHHHHHHHHHHHHHHHHHTPPP-HHHHHHHHT--HHHHHHHHTT-SS-HHHHHHHHHHHHHHHHHHHHHHHT-SS--HHHHHHHHHHH---PPPP------------HHHHHHHTTPPP-------------

Radius of gyration: 30.46 Å; Cα contacts (8 Å, |Δi|>4): 150; chains: 1; bounding box: 41×93×55 Å

Solvent-accessible surface area (backbone atoms only — not comparable to full-atom values): 12060 Å² total; per-residue (Å²): 98,76,82,54,44,47,71,45,98,86,70,50,77,41,62,90,42,68,65,37,48,39,46,48,49,41,38,36,72,75,67,72,40,68,62,88,48,85,86,50,35,60,58,54,45,76,43,40,68,58,47,32,45,57,27,28,79,73,52,88,69,73,60,90,82,44,53,66,60,51,49,52,51,48,54,54,48,47,52,49,24,57,74,52,74,44,76,50,45,70,63,63,50,20,52,37,62,73,43,67,58,63,57,54,52,36,23,54,73,58,43,102,57,54,74,65,46,20,54,49,44,49,51,51,53,53,50,30,50,49,46,50,51,53,51,62,76,68,44,98,59,91,55,67,67,60,49,52,48,41,31,74,78,67,69,52,75,84,77,74,78,77,77,72,76,74,75,86,60,80,84,70,51,73,68,56,52,35,61,76,70,69,57,75,83,81,75,84,79,75,85,81,90,76,85,78,82,134

Nearest PDB structures (foldseek):
  6vlz-assembly1_AL  TM=3.691E-01  e=2.125E+00  Homo sapiens
  5lb7-assembly1_A  TM=3.303E-01  e=8.628E+00  Mus musculus
  8gdv-assembly1_C  TM=1.893E-01  e=4.976E+00  Human immunodeficiency virus 1